Protein AF-0000000070483282 (afdb_homodimer)

Organism: Prunus dulcis (NCBI:txid3755)

Secondary structure (DSSP, 8-state):
--HHHHHHHHHHHHHHHHHTS-TTT-TTHHHH-HHHHHHHHHHHHH--BTTBPPHHHHHTT-----HHHHHTT--SSHHHHHHHHHHHHHTTSS--HHHHHHHHHHHHHHHHHT----S----TTPPPTTGGGGG------/--HHHHHHHHHHHHHHHHHTS-TTT-TTHHHH-HHHHHHHHHHHHH--BTTBPPHHHHHTT-----HHHHHTT--SSHHHHHHHHHHHHHTTSS--HHHHHHHHHHHHHHHHHT----S----TTPPPTTGGGS-------

Nearest PDB structures (foldseek):
  8hnf-assembly1_A  TM=9.501E-01  e=1.617E-17  synthetic construct
  7v92-assembly2_C  TM=9.510E-01  e=2.811E-17  Ficus microcarpa
  7v91-assembly1_C  TM=9.505E-01  e=5.527E-17  Ficus microcarpa
  3w3e-assembly2_B  TM=9.386E-01  e=3.003E-15  Vigna unguiculata
  1dxj-assembly1_A  TM=9.366E-01  e=2.824E-15  Canavalia ensiformis

Radius of gyration: 20.61 Å; Cα contacts (8 Å, |Δi|>4): 371; chains: 2; bounding box: 41×58×60 Å

Structure (mmCIF, N/CA/C/O backbone):
data_AF-0000000070483282-model_v1
#
loop_
_entity.id
_entity.type
_entity.pdbx_description
1 polymer 'PREDICTED: endochitinase'
#
loop_
_atom_site.group_PDB
_atom_site.id
_atom_site.type_symbol
_atom_site.label_atom_id
_atom_site.label_alt_id
_atom_site.label_comp_id
_atom_site.label_asym_id
_atom_site.label_entity_id
_atom_site.label_seq_id
_atom_site.pdbx_PDB_ins_code
_atom_site.Cartn_x
_atom_site.Cartn_y
_atom_site.Cartn_z
_atom_site.occupancy
_atom_site.B_iso_or_equiv
_atom_site.auth_seq_id
_atom_site.auth_comp_id
_atom_site.auth_asym_id
_atom_site.auth_atom_id
_atom_site.pdbx_PDB_model_num
ATOM 1 N N . MET A 1 1 ? 19.172 -9.836 -18.328 1 35.72 1 MET A N 1
ATOM 2 C CA . MET A 1 1 ? 18.484 -9.07 -17.297 1 35.72 1 MET A CA 1
ATOM 3 C C . MET A 1 1 ? 17.406 -9.906 -16.625 1 35.72 1 MET A C 1
ATOM 5 O O . MET A 1 1 ? 16.672 -10.633 -17.281 1 35.72 1 MET A O 1
ATOM 9 N N . CYS A 1 2 ? 17.594 -10.266 -15.406 1 40.09 2 CYS A N 1
ATOM 10 C CA . CYS A 1 2 ? 16.734 -11.234 -14.711 1 40.09 2 CYS A CA 1
ATOM 11 C C . CYS A 1 2 ? 15.266 -10.852 -14.836 1 40.09 2 CYS A C 1
ATOM 13 O O . CYS A 1 2 ? 14.93 -9.672 -14.867 1 40.09 2 CYS A O 1
ATOM 15 N N . PRO A 1 3 ? 14.617 -11.797 -15.422 1 45.16 3 PRO A N 1
ATOM 16 C CA . PRO A 1 3 ? 13.172 -11.609 -15.625 1 45.16 3 PRO A CA 1
ATOM 17 C C . PRO A 1 3 ? 12.531 -10.75 -14.531 1 45.16 3 PRO A C 1
ATOM 19 O O . PRO A 1 3 ? 11.633 -9.953 -14.82 1 45.16 3 PRO A O 1
ATOM 22 N N . SER A 1 4 ? 13.055 -10.883 -13.297 1 53.72 4 SER A N 1
ATOM 23 C CA . SER A 1 4 ? 12.445 -10.094 -12.227 1 53.72 4 SER A CA 1
ATOM 24 C C . SER A 1 4 ? 12.648 -8.602 -12.461 1 53.72 4 SER A C 1
ATOM 26 O O . SER A 1 4 ? 11.734 -7.805 -12.25 1 53.72 4 SER A O 1
ATOM 28 N N . ILE A 1 5 ? 13.852 -8.391 -13.023 1 49.5 5 ILE A N 1
ATOM 29 C CA . ILE A 1 5 ? 14.172 -6.988 -13.258 1 49.5 5 ILE A CA 1
ATOM 30 C C . ILE A 1 5 ? 13.289 -6.438 -14.375 1 49.5 5 ILE A C 1
ATOM 32 O O . ILE A 1 5 ? 12.789 -5.316 -14.289 1 49.5 5 ILE A O 1
ATOM 36 N N . GLN A 1 6 ? 13.039 -7.32 -15.305 1 52.22 6 GLN A N 1
ATOM 37 C CA . GLN A 1 6 ? 12.242 -6.867 -16.438 1 52.22 6 GLN A CA 1
ATOM 38 C C . GLN A 1 6 ? 10.797 -6.629 -16.031 1 52.22 6 GLN A C 1
ATOM 40 O O . GLN A 1 6 ? 10.188 -5.637 -16.438 1 52.22 6 GLN A O 1
ATOM 45 N N . ASN A 1 7 ? 10.352 -7.496 -15.312 1 63.38 7 ASN A N 1
ATOM 46 C CA . ASN A 1 7 ? 8.969 -7.336 -14.875 1 63.38 7 ASN A CA 1
ATOM 47 C C . ASN A 1 7 ? 8.789 -6.086 -14.023 1 63.38 7 ASN A C 1
ATOM 49 O O . ASN A 1 7 ? 7.816 -5.352 -14.188 1 63.38 7 ASN A O 1
ATOM 53 N N . ARG A 1 8 ? 9.93 -5.844 -13.461 1 67.81 8 ARG A N 1
ATOM 54 C CA . ARG A 1 8 ? 9.859 -4.656 -12.617 1 67.81 8 ARG A CA 1
ATOM 55 C C . ARG A 1 8 ? 9.906 -3.385 -13.461 1 67.81 8 ARG A C 1
ATOM 57 O O . ARG A 1 8 ? 9.148 -2.443 -13.211 1 67.81 8 ARG A O 1
ATOM 64 N N . ASN A 1 9 ? 10.688 -3.461 -14.367 1 70.06 9 ASN A N 1
ATOM 65 C CA . ASN A 1 9 ? 10.797 -2.279 -15.211 1 70.06 9 ASN A CA 1
ATOM 66 C C . ASN A 1 9 ? 9.508 -2.025 -15.992 1 70.06 9 ASN A C 1
ATOM 68 O O . ASN A 1 9 ? 9.062 -0.884 -16.094 1 70.06 9 ASN A O 1
ATOM 72 N N . TYR A 1 10 ? 9.047 -3.123 -16.5 1 70.44 10 TYR A N 1
ATOM 73 C CA . TYR A 1 10 ? 7.801 -2.969 -17.25 1 70.44 10 TYR A CA 1
ATOM 74 C C . TYR A 1 10 ? 6.688 -2.451 -16.344 1 70.44 10 TYR A C 1
ATOM 76 O O . TYR A 1 10 ? 5.973 -1.512 -16.703 1 70.44 10 TYR A O 1
ATOM 84 N N . ASN A 1 11 ? 6.707 -2.824 -15.258 1 84.38 11 ASN A N 1
ATOM 85 C CA . ASN A 1 11 ? 5.652 -2.424 -14.328 1 84.38 11 ASN A CA 1
ATOM 86 C C . ASN A 1 11 ? 5.848 -0.991 -13.844 1 84.38 11 ASN A C 1
ATOM 88 O O . ASN A 1 11 ? 4.883 -0.233 -13.734 1 84.38 11 ASN A O 1
ATOM 92 N N . TYR A 1 12 ? 7.129 -0.615 -13.844 1 91.62 12 TYR A N 1
ATOM 93 C CA . TYR A 1 12 ? 7.359 0.745 -13.375 1 91.62 12 TYR A CA 1
ATOM 94 C C . TYR A 1 12 ? 7.062 1.763 -14.469 1 91.62 12 TYR A C 1
ATOM 96 O O . TYR A 1 12 ? 6.762 2.924 -14.18 1 91.62 12 TYR A O 1
ATOM 104 N N . GLY A 1 13 ? 7.148 1.327 -15.711 1 93.88 13 GLY A N 1
ATOM 105 C CA . GLY A 1 13 ? 6.723 2.199 -16.797 1 93.88 13 GLY A CA 1
ATOM 106 C C . GLY A 1 13 ? 5.23 2.479 -16.781 1 93.88 13 GLY A C 1
ATOM 107 O O . GLY A 1 13 ? 4.812 3.639 -16.75 1 93.88 13 GLY A O 1
ATOM 108 N N . GLN A 1 14 ? 4.434 1.438 -16.766 1 95.19 14 GLN A N 1
ATOM 109 C CA . GLN A 1 14 ? 2.98 1.562 -16.75 1 95.19 14 GLN A CA 1
ATOM 110 C C . GLN A 1 14 ? 2.502 2.252 -15.477 1 95.19 14 GLN A C 1
ATOM 112 O O . GLN A 1 14 ? 1.665 3.156 -15.531 1 95.19 14 GLN A O 1
ATOM 117 N N . CYS A 1 15 ? 3.07 1.864 -14.383 1 96.75 15 CYS A N 1
ATOM 118 C CA . CYS A 1 15 ? 2.686 2.457 -13.109 1 96.75 15 CYS A CA 1
ATOM 119 C C . CYS A 1 15 ? 3.039 3.939 -13.062 1 96.75 15 CYS A C 1
ATOM 121 O O . CYS A 1 15 ? 2.217 4.766 -12.664 1 96.75 15 CYS A O 1
ATOM 123 N N . GLY A 1 16 ? 4.293 4.234 -13.469 1 97.19 16 GLY A N 1
ATOM 124 C CA . GLY A 1 16 ? 4.719 5.625 -13.477 1 97.19 16 GLY A CA 1
ATOM 125 C C . GLY A 1 16 ? 3.801 6.527 -14.273 1 97.19 16 GLY A C 1
ATOM 126 O O . GLY A 1 16 ? 3.447 7.621 -13.828 1 97.19 16 GLY A O 1
ATOM 127 N N . LYS A 1 17 ? 3.344 6.055 -15.453 1 96.56 17 LYS A N 1
ATOM 128 C CA . LYS A 1 17 ? 2.406 6.805 -16.281 1 96.56 17 LYS A CA 1
ATOM 129 C C . LYS A 1 17 ? 1.07 6.992 -15.578 1 96.56 17 LYS A C 1
ATOM 131 O O . LYS A 1 17 ? 0.497 8.086 -15.602 1 96.56 17 LYS A O 1
ATOM 136 N N . ALA A 1 18 ? 0.647 6.062 -14.906 1 96.38 18 ALA A N 1
ATOM 137 C CA . ALA A 1 18 ? -0.66 6.086 -14.25 1 96.38 18 ALA A CA 1
ATOM 138 C C . ALA A 1 18 ? -0.661 7.039 -13.062 1 96.38 18 ALA A C 1
ATOM 140 O O . ALA A 1 18 ? -1.672 7.684 -12.773 1 96.38 18 ALA A O 1
ATOM 141 N N . ILE A 1 19 ? 0.522 7.172 -12.438 1 97.12 19 ILE A N 1
ATOM 142 C CA . ILE A 1 19 ? 0.49 7.926 -11.188 1 97.12 19 ILE A CA 1
ATOM 143 C C . ILE A 1 19 ? 1.18 9.273 -11.383 1 97.12 19 ILE A C 1
ATOM 145 O O . ILE A 1 19 ? 1.277 10.07 -10.445 1 97.12 19 ILE A O 1
ATOM 149 N N . GLY A 1 20 ? 1.7 9.516 -12.602 1 96.12 20 GLY A N 1
ATOM 150 C CA . GLY A 1 20 ? 2.326 10.789 -12.922 1 96.12 20 GLY A CA 1
ATOM 151 C C . GLY A 1 20 ? 3.709 10.945 -12.312 1 96.12 20 GLY A C 1
ATOM 152 O O . GLY A 1 20 ? 4.062 12.023 -11.828 1 96.12 20 GLY A O 1
ATOM 153 N N . ALA A 1 21 ? 4.438 9.938 -12.242 1 96.94 21 ALA A N 1
ATOM 154 C CA . ALA A 1 21 ? 5.805 9.945 -11.727 1 96.94 21 ALA A CA 1
ATOM 155 C C . ALA A 1 21 ? 6.738 9.148 -12.633 1 96.94 21 ALA A C 1
ATOM 157 O O . ALA A 1 21 ? 6.371 8.086 -13.141 1 96.94 21 ALA A O 1
ATOM 158 N N . ASP A 1 22 ? 7.906 9.625 -12.867 1 97.19 22 ASP A N 1
ATOM 159 C CA . ASP A 1 22 ? 8.867 8.938 -13.727 1 97.19 22 ASP A CA 1
ATOM 160 C C . ASP A 1 22 ? 9.57 7.816 -12.969 1 97.19 22 ASP A C 1
ATOM 162 O O . ASP A 1 22 ? 10.789 7.871 -12.758 1 97.19 22 ASP A O 1
ATOM 166 N N . LEU A 1 23 ? 8.891 6.742 -12.758 1 96.44 23 LEU A N 1
ATOM 167 C CA . LEU A 1 23 ? 9.414 5.656 -11.938 1 96.44 23 LEU A CA 1
ATOM 168 C C . LEU A 1 23 ? 10.453 4.844 -12.703 1 96.44 23 LEU A C 1
ATOM 170 O O . LEU A 1 23 ? 11.336 4.238 -12.102 1 96.44 23 LEU A O 1
ATOM 174 N N . LEU A 1 24 ? 10.273 4.766 -14.039 1 94.56 24 LEU A N 1
ATOM 175 C CA . LEU A 1 24 ? 11.219 3.986 -14.836 1 94.56 24 LEU A CA 1
ATOM 176 C C . LEU A 1 24 ? 12.641 4.496 -14.641 1 94.56 24 LEU A C 1
ATOM 178 O O . LEU A 1 24 ? 13.562 3.709 -14.422 1 94.56 24 LEU A O 1
ATOM 182 N N . ASN A 1 25 ? 12.773 5.809 -14.586 1 95.81 25 ASN A N 1
ATOM 183 C CA . ASN A 1 25 ? 14.109 6.395 -14.477 1 95.81 25 ASN A CA 1
ATOM 184 C C . ASN A 1 25 ? 14.438 6.785 -13.039 1 95.81 25 ASN A C 1
ATOM 186 O O . ASN A 1 25 ? 15.594 7.062 -12.719 1 95.81 25 ASN A O 1
ATOM 190 N N . ASN A 1 26 ? 13.477 6.785 -12.172 1 96.81 26 ASN A N 1
ATOM 191 C CA . ASN A 1 26 ? 13.656 7.16 -10.773 1 96.81 26 ASN A CA 1
ATOM 192 C C . ASN A 1 26 ? 12.93 6.195 -9.836 1 96.81 26 ASN A C 1
ATOM 194 O O . ASN A 1 26 ? 12.062 6.609 -9.062 1 96.81 26 ASN A O 1
ATO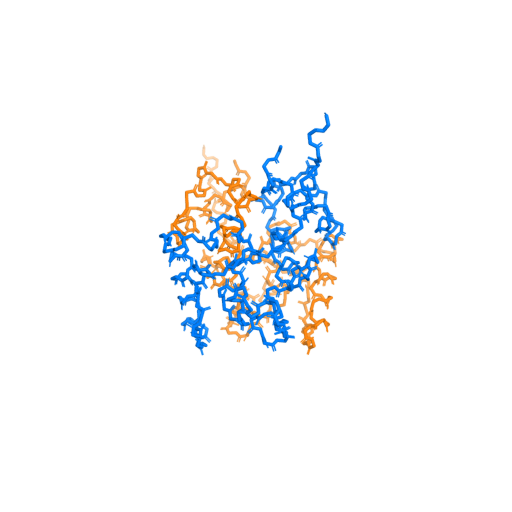M 198 N N . PRO A 1 27 ? 13.312 4.922 -9.875 1 94.69 27 PRO A N 1
ATOM 199 C CA . PRO A 1 27 ? 12.562 3.939 -9.086 1 94.69 27 PRO A CA 1
ATOM 200 C C . PRO A 1 27 ? 12.68 4.18 -7.586 1 94.69 27 PRO A C 1
ATOM 202 O O . PRO A 1 27 ? 11.797 3.779 -6.824 1 94.69 27 PRO A O 1
ATOM 205 N N . ASP A 1 28 ? 13.719 4.973 -7.105 1 94.38 28 ASP A N 1
ATOM 206 C CA . ASP A 1 28 ? 13.938 5.203 -5.68 1 94.38 28 ASP A CA 1
ATOM 207 C C . ASP A 1 28 ? 12.836 6.09 -5.098 1 94.38 28 ASP A C 1
ATOM 209 O O . ASP A 1 28 ? 12.688 6.18 -3.875 1 94.38 28 ASP A O 1
ATOM 213 N N . LEU A 1 29 ? 12.078 6.734 -5.949 1 95.31 29 LEU A N 1
ATOM 214 C CA . LEU A 1 29 ? 10.969 7.559 -5.48 1 95.31 29 LEU A CA 1
ATOM 215 C C . LEU A 1 29 ? 9.992 6.734 -4.656 1 95.31 29 LEU A C 1
ATOM 217 O O . LEU A 1 29 ? 9.375 7.246 -3.719 1 95.31 29 LEU A O 1
ATOM 221 N N . VAL A 1 30 ? 9.93 5.453 -4.953 1 95.31 30 VAL A N 1
ATOM 222 C CA . VAL A 1 30 ? 9.016 4.574 -4.23 1 95.31 30 VAL A CA 1
ATOM 223 C C . VAL A 1 30 ? 9.445 4.465 -2.771 1 95.31 30 VAL A C 1
ATOM 225 O O . VAL A 1 30 ? 8.609 4.395 -1.871 1 95.31 30 VAL A O 1
ATOM 228 N N . ALA A 1 31 ? 10.75 4.539 -2.568 1 94.06 31 ALA A N 1
ATOM 229 C CA . ALA A 1 31 ? 11.273 4.418 -1.209 1 94.06 31 ALA A CA 1
ATOM 230 C C . ALA A 1 31 ? 11.352 5.781 -0.528 1 94.06 31 ALA A C 1
ATOM 232 O O . ALA A 1 31 ? 11.297 5.871 0.701 1 94.06 31 ALA A O 1
ATOM 233 N N . THR A 1 32 ? 11.422 6.891 -1.323 1 93.56 32 THR A N 1
ATOM 234 C CA . THR A 1 32 ? 11.805 8.156 -0.706 1 93.56 32 THR A CA 1
ATOM 235 C C . THR A 1 32 ? 10.625 9.117 -0.665 1 93.56 32 THR A C 1
ATOM 237 O O . THR A 1 32 ? 10.648 10.109 0.069 1 93.56 32 THR A O 1
ATOM 240 N N . GLU A 1 33 ? 9.594 8.867 -1.448 1 94.44 33 GLU A N 1
ATOM 241 C CA . GLU A 1 33 ? 8.398 9.711 -1.474 1 94.44 33 GLU A CA 1
ATOM 242 C C . GLU A 1 33 ? 7.164 8.93 -1.03 1 94.44 33 GLU A C 1
ATOM 244 O O . GLU A 1 33 ? 6.621 8.133 -1.794 1 94.44 33 GLU A O 1
ATOM 249 N N . PRO A 1 34 ? 6.652 9.273 0.146 1 93.75 34 PRO A N 1
ATOM 250 C CA . PRO A 1 34 ? 5.602 8.438 0.726 1 93.75 34 PRO A CA 1
ATOM 251 C C . PRO A 1 34 ? 4.312 8.453 -0.093 1 93.75 34 PRO A C 1
ATOM 253 O O . PRO A 1 34 ? 3.639 7.43 -0.216 1 93.75 34 PRO A O 1
ATOM 256 N N . VAL A 1 35 ? 3.98 9.586 -0.627 1 95.69 35 VAL A N 1
ATOM 257 C CA . VAL A 1 35 ? 2.768 9.648 -1.437 1 95.69 35 VAL A CA 1
ATOM 258 C C . VAL A 1 35 ? 2.926 8.773 -2.68 1 95.69 35 VAL A C 1
ATOM 260 O O . VAL A 1 35 ? 2.008 8.039 -3.051 1 95.69 35 VAL A O 1
ATOM 263 N N . ILE A 1 36 ? 4.09 8.836 -3.311 1 96.06 36 ILE A N 1
ATOM 264 C CA . ILE A 1 36 ? 4.367 8.008 -4.48 1 96.06 36 ILE A CA 1
ATOM 265 C C . ILE A 1 36 ? 4.363 6.531 -4.082 1 96.06 36 ILE A C 1
ATOM 267 O O . ILE A 1 36 ? 3.85 5.688 -4.82 1 96.06 36 ILE A O 1
ATOM 271 N N . SER A 1 37 ? 4.887 6.211 -2.912 1 95.62 37 SER A N 1
ATOM 272 C CA . SER A 1 37 ? 4.883 4.84 -2.41 1 95.62 37 SER A CA 1
ATOM 273 C C . SER A 1 37 ? 3.465 4.285 -2.324 1 95.62 37 SER A C 1
ATOM 275 O O . SER A 1 37 ? 3.184 3.203 -2.842 1 95.62 37 SER A O 1
ATOM 277 N N . PHE A 1 38 ? 2.533 5.035 -1.765 1 96.75 38 PHE A N 1
ATOM 278 C CA . PHE A 1 38 ? 1.157 4.582 -1.592 1 96.75 38 PHE A CA 1
ATOM 279 C C . PHE A 1 38 ? 0.446 4.488 -2.936 1 96.75 38 PHE A C 1
ATOM 281 O O . PHE A 1 38 ? -0.274 3.521 -3.195 1 96.75 38 PHE A O 1
ATOM 288 N N . LYS A 1 39 ? 0.685 5.469 -3.803 1 97.62 39 LYS A N 1
ATOM 289 C CA . LYS A 1 39 ? 0.076 5.406 -5.129 1 97.62 39 LYS A CA 1
ATOM 290 C C . LYS A 1 39 ? 0.532 4.16 -5.883 1 97.62 39 LYS A C 1
ATOM 292 O O . LYS A 1 39 ? -0.27 3.504 -6.551 1 97.62 39 LYS A O 1
ATOM 297 N N . THR A 1 40 ? 1.781 3.877 -5.734 1 97.19 40 THR A N 1
ATOM 298 C CA . THR A 1 40 ? 2.352 2.719 -6.414 1 97.19 40 THR A CA 1
ATOM 299 C C . THR A 1 40 ? 1.735 1.426 -5.887 1 97.19 40 THR A C 1
ATOM 301 O O . THR A 1 40 ? 1.283 0.586 -6.668 1 97.19 40 THR A O 1
ATOM 304 N N . ALA A 1 41 ? 1.678 1.291 -4.598 1 97.06 41 ALA A N 1
ATOM 305 C CA . ALA A 1 41 ? 1.108 0.091 -3.988 1 97.06 41 ALA A CA 1
ATOM 306 C C . ALA A 1 41 ? -0.346 -0.099 -4.41 1 97.06 41 ALA A C 1
ATOM 308 O O . ALA A 1 41 ? -0.756 -1.207 -4.762 1 97.06 41 ALA A O 1
ATOM 309 N N . LEU A 1 42 ? -1.086 0.98 -4.422 1 97.25 42 LEU A N 1
ATOM 310 C CA . LEU A 1 42 ? -2.498 0.902 -4.773 1 97.25 42 LEU A CA 1
ATOM 311 C C . LEU A 1 42 ? -2.672 0.546 -6.246 1 97.25 42 LEU A C 1
ATOM 313 O O . LEU A 1 42 ? -3.531 -0.264 -6.598 1 97.25 42 LEU A O 1
ATOM 317 N N . TRP A 1 43 ? -1.885 1.167 -7.07 1 97.56 43 TRP A N 1
ATOM 318 C CA . TRP A 1 43 ? -1.98 0.855 -8.492 1 97.56 43 TRP A CA 1
ATOM 319 C C . TRP A 1 43 ? -1.707 -0.624 -8.75 1 97.56 43 TRP A C 1
ATOM 321 O O . TRP A 1 43 ? -2.461 -1.287 -9.461 1 97.56 43 TRP A O 1
ATOM 331 N N . PHE A 1 44 ? -0.666 -1.199 -8.133 1 96.5 44 PHE A N 1
ATOM 332 C CA . PHE A 1 44 ? -0.323 -2.6 -8.344 1 96.5 44 PHE A CA 1
ATOM 333 C C . PHE A 1 44 ? -1.403 -3.514 -7.781 1 96.5 44 PHE A C 1
ATOM 335 O O . PHE A 1 44 ? -1.714 -4.555 -8.367 1 96.5 44 PHE A O 1
ATOM 342 N N . TRP A 1 45 ? -1.993 -3.148 -6.73 1 97.12 45 TRP A N 1
ATOM 343 C CA . TRP A 1 45 ? -3.033 -3.959 -6.109 1 97.12 45 TRP A CA 1
ATOM 344 C C . TRP A 1 45 ? -4.281 -4.008 -6.98 1 97.12 45 TRP A C 1
ATOM 346 O O . TRP A 1 45 ? -4.906 -5.062 -7.121 1 97.12 45 TRP A O 1
ATOM 356 N N . MET A 1 46 ? -4.555 -2.914 -7.652 1 97.88 46 MET A N 1
ATOM 357 C CA . MET A 1 46 ? -5.855 -2.744 -8.289 1 97.88 46 MET A CA 1
ATOM 358 C C . MET A 1 46 ? -5.785 -3.107 -9.773 1 97.88 46 MET A C 1
ATOM 360 O O . MET A 1 46 ? -6.816 -3.344 -10.406 1 97.88 46 MET A O 1
ATOM 364 N N . THR A 1 47 ? -4.645 -3.15 -10.352 1 97.19 47 THR A N 1
ATOM 365 C CA . THR A 1 47 ? -4.559 -3.16 -11.805 1 97.19 47 THR A CA 1
ATOM 366 C C . THR A 1 47 ? -4.137 -4.535 -12.312 1 97.19 47 THR A C 1
ATOM 368 O O . THR A 1 47 ? -3.064 -5.031 -11.961 1 97.19 47 THR A O 1
ATOM 371 N N . PRO A 1 48 ? -4.91 -5.152 -13.18 1 96.56 48 PRO A N 1
ATOM 372 C CA . PRO A 1 48 ? -4.406 -6.336 -13.883 1 96.56 48 PRO A CA 1
ATOM 373 C C . PRO A 1 48 ? -3.24 -6.02 -14.812 1 96.56 48 PRO A C 1
ATOM 375 O O . PRO A 1 48 ? -3.219 -4.961 -15.445 1 96.56 48 PRO A O 1
ATOM 378 N N . GLN A 1 49 ? -2.303 -6.883 -14.789 1 92.25 49 GLN A N 1
ATOM 379 C CA . GLN A 1 49 ? -1.205 -6.824 -15.75 1 92.25 49 GLN A CA 1
ATOM 380 C C . GLN A 1 49 ? -1.159 -8.086 -16.609 1 92.25 49 GLN A C 1
ATOM 382 O O . GLN A 1 49 ? -0.447 -9.039 -16.281 1 92.25 49 GLN A O 1
ATOM 387 N N . SER A 1 50 ? -1.854 -8.078 -17.75 1 90.25 50 SER A N 1
ATOM 388 C CA . SER A 1 50 ? -2.035 -9.273 -18.562 1 90.25 50 SER A CA 1
ATOM 389 C C . SER A 1 50 ? -0.709 -10 -18.781 1 90.25 50 SER A C 1
ATOM 391 O O . SER A 1 50 ? 0.3 -9.367 -19.109 1 90.25 50 SER A O 1
ATOM 393 N N . PRO A 1 51 ? -0.801 -11.336 -18.469 1 91.19 51 PRO A N 1
ATOM 394 C CA . PRO A 1 51 ? -1.965 -12.195 -18.266 1 91.19 51 PRO A CA 1
ATOM 395 C C . PRO A 1 51 ? -2.352 -12.312 -16.797 1 91.19 51 PRO A C 1
ATOM 397 O O . PRO A 1 51 ? -3.23 -13.109 -16.438 1 91.19 51 PRO A O 1
ATOM 400 N N . LYS A 1 52 ? -1.839 -11.531 -15.945 1 94.25 52 LYS A N 1
ATOM 401 C CA . LYS A 1 52 ? -2.123 -11.617 -14.516 1 94.25 52 LYS A CA 1
ATOM 402 C C . LYS A 1 52 ? -3.375 -10.82 -14.156 1 94.25 52 LYS A C 1
ATOM 404 O O . LYS A 1 52 ? -3.525 -9.672 -14.57 1 94.25 52 LYS A O 1
ATOM 409 N N . PRO A 1 53 ? -4.355 -11.531 -13.391 1 97.25 53 PRO A N 1
ATOM 410 C CA . PRO A 1 53 ? -5.414 -10.719 -12.781 1 97.25 53 PRO A CA 1
ATOM 411 C C . PRO A 1 53 ? -4.883 -9.758 -11.727 1 97.25 53 PRO A C 1
ATOM 413 O O . PRO A 1 53 ? -3.701 -9.812 -11.375 1 97.25 53 PRO A O 1
ATOM 416 N N . SER A 1 54 ? -5.699 -8.812 -11.281 1 97.62 54 SER A N 1
ATOM 417 C CA . SER A 1 54 ? -5.301 -7.973 -10.156 1 97.62 54 SER A CA 1
ATOM 418 C C . SER A 1 54 ? -5.414 -8.727 -8.836 1 97.62 54 SER A C 1
ATOM 420 O O . SER A 1 54 ? -6.258 -9.609 -8.695 1 97.62 54 SER A O 1
ATOM 422 N N . CYS A 1 55 ? -4.562 -8.32 -7.938 1 97.94 55 CYS A N 1
ATOM 423 C CA . CYS A 1 55 ? -4.691 -8.852 -6.586 1 97.94 55 CYS A CA 1
ATOM 424 C C . CYS A 1 55 ? -6.082 -8.578 -6.023 1 97.94 55 CYS A C 1
ATOM 426 O O . CYS A 1 55 ? -6.684 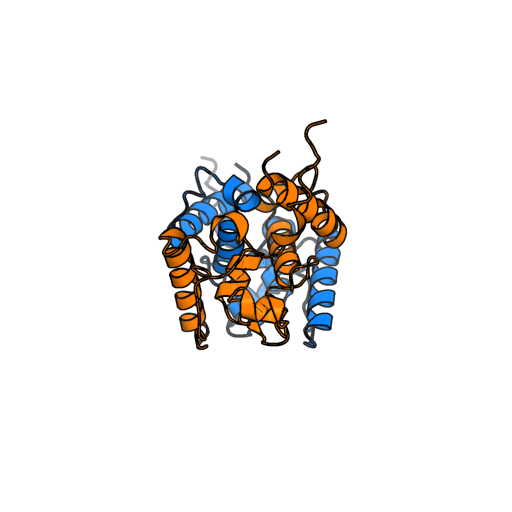-9.445 -5.391 1 97.94 55 CYS A O 1
ATOM 428 N N . HIS A 1 56 ? -6.594 -7.422 -6.266 1 98 56 HIS A N 1
ATOM 429 C CA . HIS A 1 56 ? -7.906 -7.023 -5.77 1 98 56 HIS A CA 1
ATOM 430 C C . HIS A 1 56 ? -8.992 -7.977 -6.266 1 98 56 HIS A C 1
ATOM 432 O O . HIS A 1 56 ? -9.812 -8.445 -5.477 1 98 56 HIS A O 1
ATOM 438 N N . ASP A 1 57 ? -8.945 -8.289 -7.551 1 98.06 57 ASP A N 1
ATOM 439 C CA . ASP A 1 57 ? -9.977 -9.156 -8.117 1 98.06 57 ASP A CA 1
ATOM 440 C C . ASP A 1 57 ? -9.875 -10.57 -7.551 1 98.06 57 ASP A C 1
ATOM 442 O O . ASP A 1 57 ? -10.891 -11.234 -7.328 1 98.06 57 ASP A O 1
ATOM 446 N N . VAL A 1 58 ? -8.695 -10.969 -7.324 1 97.94 58 VAL A N 1
ATOM 447 C CA . VAL A 1 58 ? -8.492 -12.305 -6.77 1 97.94 58 VAL A CA 1
ATOM 448 C C . VAL A 1 58 ? -9.055 -12.367 -5.352 1 97.94 58 VAL A C 1
ATOM 450 O O . VAL A 1 58 ? -9.867 -13.242 -5.039 1 97.94 58 VAL A O 1
ATOM 453 N N . ILE A 1 59 ? -8.727 -11.414 -4.523 1 96.5 59 ILE A N 1
ATOM 454 C CA . ILE A 1 59 ? -9.039 -11.461 -3.098 1 96.5 59 ILE A CA 1
ATOM 455 C C . ILE A 1 59 ? -10.531 -11.219 -2.887 1 96.5 59 ILE A C 1
ATOM 457 O O . ILE A 1 59 ? -11.125 -11.766 -1.958 1 96.5 59 ILE A O 1
ATOM 461 N N . THR A 1 60 ? -11.133 -10.508 -3.785 1 95.5 60 THR A N 1
ATOM 462 C CA . THR A 1 60 ? -12.555 -10.211 -3.646 1 95.5 60 THR A CA 1
ATOM 463 C C . THR A 1 60 ? -13.398 -11.211 -4.434 1 95.5 60 THR A C 1
ATOM 465 O O . THR A 1 60 ? -14.609 -11.023 -4.59 1 95.5 60 THR A O 1
ATOM 468 N N . ARG A 1 61 ? -12.773 -12.242 -4.984 1 95.38 61 ARG A N 1
ATOM 469 C CA . ARG A 1 61 ? -13.422 -13.352 -5.68 1 95.38 61 ARG A CA 1
ATOM 470 C C . ARG A 1 61 ? -14.094 -12.875 -6.961 1 95.38 61 ARG A C 1
ATOM 472 O O . ARG A 1 61 ? -15.117 -13.422 -7.371 1 95.38 61 ARG A O 1
ATOM 479 N N . ARG A 1 62 ? -13.586 -11.898 -7.496 1 97.06 62 ARG A N 1
ATOM 480 C CA . ARG A 1 62 ? -14.094 -11.398 -8.773 1 97.06 62 ARG A CA 1
ATOM 481 C C . ARG A 1 62 ? -13.32 -11.992 -9.945 1 97.06 62 ARG A C 1
ATOM 483 O O . ARG A 1 62 ? -13.719 -11.836 -11.102 1 97.06 62 ARG A O 1
ATOM 490 N N . TRP A 1 63 ? -12.188 -12.578 -9.695 1 97.88 63 TRP A N 1
ATOM 491 C CA . TRP A 1 63 ? -11.438 -13.312 -10.703 1 97.88 63 TRP A CA 1
ATOM 492 C C . TRP A 1 63 ? -11.906 -14.758 -10.789 1 97.88 63 TRP A C 1
ATOM 494 O O . TRP A 1 63 ? -11.961 -15.461 -9.773 1 97.88 63 TRP A O 1
ATOM 504 N N . ASN A 1 64 ? -12.219 -15.227 -11.992 1 97.44 64 ASN A N 1
ATOM 505 C CA . ASN A 1 64 ? -12.602 -16.609 -12.266 1 97.44 64 ASN A CA 1
ATOM 506 C C . ASN A 1 64 ? -11.484 -17.375 -12.961 1 97.44 64 ASN A C 1
ATOM 508 O O . ASN A 1 64 ? -11.188 -17.125 -14.133 1 97.44 64 ASN A O 1
ATOM 512 N N . PRO A 1 65 ? -10.891 -18.328 -12.234 1 96.69 65 PRO A N 1
ATOM 513 C CA . PRO A 1 65 ? -9.812 -19.094 -12.867 1 96.69 65 PRO A CA 1
ATOM 514 C C . PRO A 1 65 ? -10.281 -19.891 -14.078 1 96.69 65 PRO A C 1
ATOM 516 O O . PRO A 1 65 ? -11.367 -20.484 -14.047 1 96.69 65 PRO A O 1
ATOM 519 N N . SER A 1 66 ? -9.508 -19.875 -15.07 1 96.06 66 SER A N 1
ATOM 520 C CA . SER A 1 66 ? -9.773 -20.703 -16.25 1 96.06 66 SER A CA 1
ATOM 521 C C . SER A 1 66 ? -9.453 -22.156 -15.969 1 96.06 66 SER A C 1
ATOM 523 O O . SER A 1 66 ? -8.922 -22.5 -14.914 1 96.06 66 SER A O 1
ATOM 525 N N . GLY A 1 67 ? -9.812 -23.047 -16.969 1 95.62 67 GLY A N 1
ATOM 526 C CA . GLY A 1 67 ? -9.383 -24.438 -16.844 1 95.62 67 GLY A CA 1
ATOM 527 C C . GLY A 1 67 ? -7.883 -24.594 -16.719 1 95.62 67 GLY A C 1
ATOM 528 O O . GLY A 1 67 ? -7.406 -25.391 -15.906 1 95.62 67 GLY A O 1
ATOM 529 N N . ALA A 1 68 ? -7.141 -23.828 -17.469 1 94.88 68 ALA A N 1
ATOM 530 C CA . ALA A 1 68 ? -5.684 -23.844 -17.391 1 94.88 68 ALA A CA 1
ATOM 531 C C . ALA A 1 68 ? -5.191 -23.391 -16.016 1 94.88 68 ALA A C 1
ATOM 533 O O . ALA A 1 68 ? -4.211 -23.922 -15.5 1 94.88 68 ALA A O 1
ATOM 534 N N . ASP A 1 69 ? -5.891 -22.422 -15.438 1 96.56 69 ASP A N 1
ATOM 535 C CA . ASP A 1 69 ? -5.539 -21.953 -14.102 1 96.56 69 ASP A CA 1
ATOM 536 C C . ASP A 1 69 ? -5.727 -23.062 -13.07 1 96.56 69 ASP A C 1
ATOM 538 O O . ASP A 1 69 ? -4.836 -23.328 -12.258 1 96.56 69 ASP A O 1
ATOM 542 N N . LYS A 1 70 ? -6.852 -23.672 -13.172 1 96.31 70 LYS A N 1
ATOM 543 C CA . LYS A 1 70 ? -7.152 -24.75 -12.227 1 96.31 70 LYS A CA 1
ATOM 544 C C . LYS A 1 70 ? -6.148 -25.891 -12.359 1 96.31 70 LYS A C 1
ATOM 546 O O . LYS A 1 70 ? -5.684 -26.438 -11.359 1 96.31 70 LYS A O 1
ATOM 551 N N . SER A 1 71 ? -5.816 -26.188 -13.586 1 96.25 71 SER A N 1
ATOM 552 C CA . SER A 1 71 ? -4.836 -27.234 -13.828 1 96.25 71 SER A CA 1
ATOM 553 C C . SER A 1 71 ? -3.469 -26.844 -13.266 1 96.25 71 SER A C 1
ATOM 555 O O . SER A 1 71 ? -2.68 -27.719 -12.891 1 96.25 71 SER A O 1
ATOM 557 N N . ALA A 1 72 ? -3.234 -25.547 -13.133 1 97.19 72 ALA A N 1
ATOM 558 C CA . ALA A 1 72 ? -1.96 -25.031 -12.641 1 97.19 72 ALA A CA 1
ATOM 559 C C . ALA A 1 72 ? -2.002 -24.844 -11.125 1 97.19 72 ALA A C 1
ATOM 561 O O . ALA A 1 72 ? -1.055 -24.312 -10.539 1 97.19 72 ALA A O 1
ATOM 562 N N . GLY A 1 73 ? -3.148 -25.172 -10.477 1 96.75 73 GLY A N 1
ATOM 563 C CA . GLY A 1 73 ? -3.266 -25.078 -9.031 1 96.75 73 GLY A CA 1
ATOM 564 C C . GLY A 1 73 ? -3.648 -23.688 -8.547 1 96.75 73 GLY A C 1
ATOM 565 O O . GLY A 1 73 ? -3.537 -23.391 -7.355 1 96.75 73 GLY A O 1
ATOM 566 N N . ARG A 1 74 ? -4.082 -22.828 -9.43 1 97.44 74 ARG A N 1
ATOM 567 C CA . ARG A 1 74 ? -4.406 -21.453 -9.086 1 97.44 74 ARG A CA 1
ATOM 568 C C . ARG A 1 74 ? -5.887 -21.297 -8.766 1 97.44 74 ARG A C 1
ATOM 570 O O . ARG A 1 74 ? -6.73 -21.359 -9.664 1 97.44 74 ARG A O 1
ATOM 577 N N . VAL A 1 75 ? -6.184 -21.094 -7.508 1 94.88 75 VAL A N 1
ATOM 578 C CA . VAL A 1 75 ? -7.543 -20.859 -7.039 1 94.88 75 VAL A CA 1
ATOM 579 C C . VAL A 1 75 ? -7.664 -19.438 -6.496 1 94.88 75 VAL A C 1
ATOM 581 O O . VAL A 1 75 ? -6.672 -18.859 -6.062 1 94.88 75 VAL A O 1
ATOM 584 N N . PRO A 1 76 ? -8.805 -18.828 -6.547 1 95 76 PRO A N 1
ATOM 585 C CA . PRO A 1 76 ? -8.938 -17.391 -6.25 1 95 76 PRO A CA 1
ATOM 586 C C . PRO A 1 76 ? -8.844 -17.094 -4.758 1 95 76 PRO A C 1
ATOM 588 O O . PRO A 1 76 ? -9.82 -16.656 -4.148 1 95 76 PRO A O 1
ATOM 591 N N . HIS A 1 77 ? -7.762 -17.359 -4.125 1 96.19 77 HIS A N 1
ATOM 592 C CA . HIS A 1 77 ? -7.445 -17.062 -2.73 1 96.19 77 HIS A CA 1
ATOM 593 C C . HIS A 1 77 ? -6.074 -16.406 -2.609 1 96.19 77 HIS A C 1
ATOM 595 O O . HIS A 1 77 ? -5.449 -16.078 -3.617 1 96.19 77 HIS A O 1
ATOM 601 N N . TYR A 1 78 ? -5.586 -16.203 -1.437 1 98.06 78 TYR A N 1
ATOM 602 C CA . TYR A 1 78 ? -4.418 -15.391 -1.146 1 98.06 78 TYR A CA 1
ATOM 603 C C . TYR A 1 78 ? -3.184 -15.93 -1.862 1 98.06 78 TYR A C 1
ATOM 605 O O . TYR A 1 78 ? -2.32 -15.156 -2.291 1 98.06 78 TYR A O 1
ATOM 613 N N . GLY A 1 79 ? -3.033 -17.219 -2.021 1 98.12 79 GLY A N 1
ATOM 614 C CA . GLY A 1 79 ? -1.867 -17.781 -2.682 1 98.12 79 GLY A CA 1
ATOM 615 C C . GLY A 1 79 ? -1.631 -17.219 -4.066 1 98.12 79 GLY A C 1
ATOM 616 O O . GLY A 1 79 ? -0.484 -17.047 -4.484 1 98.12 79 GLY A O 1
ATOM 617 N N . VAL A 1 80 ? -2.688 -16.875 -4.781 1 98 80 VAL A N 1
ATOM 618 C CA . VAL A 1 80 ? -2.57 -16.328 -6.133 1 98 80 VAL A CA 1
ATOM 619 C C . VAL A 1 80 ? -2.061 -14.891 -6.066 1 98 80 VAL A C 1
ATOM 621 O O . VAL A 1 80 ? -1.376 -14.43 -6.98 1 98 80 VAL A O 1
ATOM 624 N N . THR A 1 81 ? -2.332 -14.141 -4.957 1 97.56 81 THR A N 1
ATOM 625 C CA . THR A 1 81 ? -1.756 -12.812 -4.82 1 97.56 81 THR A CA 1
ATOM 626 C C . THR A 1 81 ? -0.235 -12.883 -4.719 1 97.56 81 THR A C 1
ATOM 628 O O . THR A 1 81 ? 0.475 -12.07 -5.305 1 97.56 81 THR A O 1
ATOM 631 N N . THR A 1 82 ? 0.261 -13.914 -3.994 1 97 82 THR A N 1
ATOM 632 C CA . THR A 1 82 ? 1.7 -14.148 -3.973 1 97 82 THR A CA 1
ATOM 633 C C . THR A 1 82 ? 2.219 -14.453 -5.375 1 97 82 THR A C 1
ATOM 635 O O . THR A 1 82 ? 3.268 -13.953 -5.777 1 97 82 THR A O 1
ATOM 638 N N . ASN A 1 83 ? 1.442 -15.25 -6.113 1 96.75 83 ASN A N 1
ATOM 639 C CA . ASN A 1 83 ? 1.826 -15.602 -7.477 1 96.75 83 ASN A CA 1
ATOM 640 C C . ASN A 1 83 ? 1.878 -14.383 -8.383 1 96.75 83 ASN A C 1
ATOM 642 O O . ASN A 1 83 ? 2.797 -14.234 -9.188 1 96.75 83 ASN A O 1
ATOM 646 N N . ILE A 1 84 ? 0.981 -13.461 -8.227 1 95.94 84 ILE A N 1
ATOM 647 C CA . ILE A 1 84 ? 0.963 -12.219 -9 1 95.94 84 ILE A CA 1
ATOM 648 C C . ILE A 1 84 ? 2.188 -11.375 -8.648 1 95.94 84 ILE A C 1
ATOM 650 O O . ILE A 1 84 ? 2.854 -10.844 -9.539 1 95.94 84 ILE A O 1
ATOM 654 N N . ILE A 1 85 ? 2.48 -11.336 -7.387 1 94.44 85 ILE A N 1
ATOM 655 C CA . ILE A 1 85 ? 3.459 -10.383 -6.875 1 94.44 85 ILE A CA 1
ATOM 656 C C . ILE A 1 85 ? 4.867 -10.945 -7.051 1 94.44 85 ILE A C 1
ATOM 658 O O . ILE A 1 85 ? 5.793 -10.211 -7.406 1 94.44 85 ILE A O 1
ATOM 662 N N . ASN A 1 86 ? 5 -12.266 -6.828 1 93.38 86 ASN A N 1
ATOM 663 C CA . ASN A 1 86 ? 6.344 -12.828 -6.75 1 93.38 86 ASN A CA 1
ATOM 664 C C . ASN A 1 86 ? 6.367 -14.281 -7.203 1 93.38 86 ASN A C 1
ATOM 666 O O . ASN A 1 86 ? 7.191 -15.07 -6.738 1 93.38 86 ASN A O 1
ATOM 670 N N . GLY A 1 87 ? 5.535 -14.633 -8.047 1 94.5 87 GLY A N 1
ATOM 671 C CA . GLY A 1 87 ? 5.324 -16.016 -8.438 1 94.5 87 GLY A CA 1
ATOM 672 C C . GLY A 1 87 ? 6.578 -16.688 -8.969 1 94.5 87 GLY A C 1
ATOM 673 O O . GLY A 1 87 ? 6.879 -17.828 -8.609 1 94.5 87 GLY A O 1
ATOM 674 N N . GLY A 1 88 ? 7.332 -15.977 -9.859 1 90.75 88 GLY A N 1
ATOM 675 C CA . GLY A 1 88 ? 8.531 -16.562 -10.438 1 90.75 88 GLY A CA 1
ATOM 676 C C . GLY A 1 88 ? 9.539 -17 -9.391 1 90.75 88 GLY A C 1
ATOM 677 O O . GLY A 1 88 ? 10.18 -18.047 -9.547 1 90.75 88 GLY A O 1
ATOM 678 N N . LEU A 1 89 ? 9.57 -16.406 -8.297 1 92.12 89 LEU A N 1
ATOM 679 C CA . LEU A 1 89 ? 10.562 -16.656 -7.258 1 92.12 89 LEU A CA 1
ATOM 680 C C . LEU A 1 89 ? 10 -17.562 -6.172 1 92.12 89 LEU A C 1
ATOM 682 O O . LEU A 1 89 ? 10.742 -18.281 -5.504 1 92.12 89 LEU A O 1
ATOM 686 N N . GLU A 1 90 ? 8.617 -17.625 -6.09 1 95.06 90 GLU A N 1
ATOM 687 C CA . GLU A 1 90 ? 8.109 -18.203 -4.855 1 95.06 90 GLU A CA 1
ATOM 688 C C . GLU A 1 90 ? 7.18 -19.391 -5.156 1 95.06 90 GLU A C 1
ATOM 690 O O . GLU A 1 90 ? 6.91 -20.203 -4.277 1 95.06 90 GLU A O 1
ATOM 695 N N . CYS A 1 91 ? 6.688 -19.406 -6.285 1 96.5 91 CYS A N 1
ATOM 696 C CA . CYS A 1 91 ? 5.645 -20.391 -6.551 1 96.5 91 CYS A CA 1
ATOM 697 C C . CYS A 1 91 ? 6.223 -21.641 -7.203 1 96.5 91 CYS A C 1
ATOM 699 O O . CYS A 1 91 ? 7.266 -21.578 -7.863 1 96.5 91 CYS A O 1
ATOM 701 N N . ALA A 1 92 ? 5.52 -22.781 -7.016 1 96.75 92 ALA A N 1
ATOM 702 C CA . ALA A 1 92 ? 5.891 -24.078 -7.551 1 96.75 92 ALA A CA 1
ATOM 703 C C . ALA A 1 92 ? 7.273 -24.5 -7.066 1 96.75 92 ALA A C 1
ATOM 705 O O . ALA A 1 92 ? 8.047 -25.094 -7.824 1 96.75 92 ALA A O 1
ATOM 706 N N . LYS A 1 93 ? 7.586 -24.141 -5.793 1 95.75 93 LYS A N 1
ATOM 707 C CA . LYS A 1 93 ? 8.883 -24.469 -5.219 1 95.75 93 LYS A CA 1
ATOM 708 C C . LYS A 1 93 ? 8.727 -25.25 -3.912 1 95.75 93 LYS A C 1
ATOM 710 O O . LYS A 1 93 ? 9.703 -25.453 -3.186 1 95.75 93 LYS A O 1
ATOM 715 N N . GLY A 1 94 ? 7.559 -25.672 -3.645 1 95.94 94 GLY A N 1
ATOM 716 C CA . GLY A 1 94 ? 7.301 -26.281 -2.344 1 95.94 94 GLY A CA 1
ATOM 717 C C . GLY A 1 94 ? 7.336 -25.266 -1.207 1 95.94 94 GLY A C 1
ATOM 718 O O . GLY A 1 94 ? 7.184 -24.062 -1.428 1 95.94 94 GLY A O 1
ATOM 719 N N . TRP A 1 95 ? 7.426 -25.828 -0.024 1 95.69 95 TRP A N 1
ATOM 720 C CA . TRP A 1 95 ? 7.43 -24.984 1.167 1 95.69 95 TRP A CA 1
ATOM 721 C C . TRP A 1 95 ? 8.602 -24 1.137 1 95.69 95 TRP A C 1
ATOM 723 O O . TRP A 1 95 ? 9.711 -24.359 0.742 1 95.69 95 TRP A O 1
ATOM 733 N N . ASN A 1 96 ? 8.398 -22.828 1.424 1 92.94 96 ASN A N 1
ATOM 734 C CA . ASN A 1 96 ? 9.312 -21.703 1.414 1 92.94 96 ASN A CA 1
ATOM 735 C C . ASN A 1 96 ? 9.141 -20.828 2.65 1 92.94 96 ASN A C 1
ATOM 737 O O . ASN A 1 96 ? 8.047 -20.328 2.908 1 92.94 96 ASN A O 1
ATOM 741 N N . ALA A 1 97 ? 10.188 -20.688 3.408 1 94.62 97 ALA A N 1
ATOM 742 C CA . ALA A 1 97 ? 10.102 -19.953 4.668 1 94.62 97 ALA A CA 1
ATOM 743 C C . ALA A 1 97 ? 9.688 -18.5 4.426 1 94.62 97 ALA A C 1
ATOM 745 O O . ALA A 1 97 ? 8.961 -17.922 5.23 1 94.62 97 ALA A O 1
ATOM 746 N N . LYS A 1 98 ? 10.164 -17.922 3.41 1 93.81 98 LYS A N 1
ATOM 747 C CA . LYS A 1 98 ? 9.812 -16.547 3.1 1 93.81 98 LYS A CA 1
ATOM 748 C C . LYS A 1 98 ? 8.32 -16.406 2.816 1 93.81 98 LYS A C 1
ATOM 750 O O . LYS A 1 98 ? 7.691 -15.438 3.252 1 93.81 98 LYS A O 1
ATOM 755 N N . VAL A 1 99 ? 7.781 -17.297 2.109 1 96.88 99 VAL A N 1
ATOM 756 C CA . VAL A 1 99 ? 6.352 -17.312 1.825 1 96.88 99 VAL A CA 1
ATOM 757 C C . VAL A 1 99 ? 5.566 -17.438 3.129 1 96.88 99 VAL A C 1
ATOM 759 O O . VAL A 1 99 ? 4.594 -16.703 3.348 1 96.88 99 VAL A O 1
ATOM 762 N N . GLU A 1 100 ? 6.004 -18.312 4.035 1 97.44 100 GLU A N 1
ATOM 763 C CA . GLU A 1 100 ? 5.328 -18.484 5.32 1 97.44 100 GLU A CA 1
ATOM 764 C C . GLU A 1 100 ? 5.383 -17.188 6.137 1 97.44 100 GLU A C 1
ATOM 766 O O . GLU A 1 100 ? 4.441 -16.875 6.867 1 97.44 100 GLU A O 1
ATOM 771 N N . GLU A 1 101 ? 6.414 -16.484 5.988 1 96.69 101 GLU A N 1
ATOM 772 C CA . GLU A 1 101 ? 6.555 -15.234 6.719 1 96.69 101 GLU A CA 1
ATOM 773 C C . GLU A 1 101 ? 5.523 -14.203 6.262 1 96.69 101 GLU A C 1
ATOM 775 O O . GLU A 1 101 ? 4.891 -13.539 7.086 1 96.69 101 GLU A O 1
ATOM 780 N N . HIS A 1 102 ? 5.398 -14.078 4.973 1 94.31 102 HIS A N 1
ATOM 781 C CA . HIS A 1 102 ? 4.473 -13.023 4.574 1 94.31 102 HIS A CA 1
ATOM 782 C C . HIS A 1 102 ? 3.025 -13.492 4.672 1 94.31 102 HIS A C 1
ATOM 784 O O . HIS A 1 102 ? 2.113 -12.68 4.828 1 94.31 102 HIS A O 1
ATOM 790 N N . ILE A 1 103 ? 2.783 -14.875 4.738 1 97.88 103 ILE A N 1
ATOM 791 C CA . ILE A 1 103 ? 1.464 -15.367 5.117 1 97.88 103 ILE A CA 1
ATOM 792 C C . ILE A 1 103 ? 1.168 -14.992 6.566 1 97.88 103 ILE A C 1
ATOM 794 O O . ILE A 1 103 ? 0.049 -14.586 6.895 1 97.88 103 ILE A O 1
ATOM 798 N N . GLY A 1 104 ? 2.139 -15.117 7.473 1 98 104 GLY A N 1
ATOM 799 C CA . GLY A 1 104 ? 1.961 -14.672 8.844 1 98 104 GLY A CA 1
ATOM 800 C C . GLY A 1 104 ? 1.585 -13.211 8.953 1 98 104 GLY A C 1
ATOM 801 O O . GLY A 1 104 ? 0.712 -12.844 9.742 1 98 104 GLY A O 1
ATOM 802 N N . PHE A 1 105 ? 2.262 -12.445 8.203 1 97.44 105 PHE A N 1
ATOM 803 C CA . PHE A 1 105 ? 1.95 -11.023 8.164 1 97.44 105 PHE A CA 1
ATOM 804 C C . PHE A 1 105 ? 0.515 -10.797 7.707 1 97.44 105 PHE A C 1
ATOM 806 O O . PHE A 1 105 ? -0.22 -10.016 8.312 1 97.44 105 PHE A O 1
ATOM 813 N N . TYR A 1 106 ? 0.129 -11.453 6.664 1 97.62 106 TYR A N 1
ATOM 814 C CA . TYR A 1 106 ? -1.234 -11.391 6.148 1 97.62 106 TYR A CA 1
ATOM 815 C C . TYR A 1 106 ? -2.242 -11.773 7.227 1 97.62 106 TYR A C 1
ATOM 817 O O . TYR A 1 106 ? -3.223 -11.055 7.449 1 97.62 106 TYR A O 1
ATOM 825 N N . LYS A 1 107 ? -1.994 -12.805 7.957 1 98.25 107 LYS A N 1
ATOM 826 C CA . LYS A 1 107 ? -2.893 -13.266 9.008 1 98.25 107 LYS A CA 1
ATOM 827 C C . LYS A 1 107 ? -3.008 -12.234 10.125 1 98.25 107 LYS A C 1
ATOM 829 O O . LYS A 1 107 ? -4.098 -12.016 10.664 1 98.25 107 LYS A O 1
ATOM 834 N N . ARG A 1 108 ? -1.973 -11.672 10.461 1 97.31 108 ARG A N 1
ATOM 835 C CA . ARG A 1 108 ? -1.989 -10.664 11.523 1 97.31 108 ARG A CA 1
ATOM 836 C C . ARG A 1 108 ? -2.938 -9.523 11.172 1 97.31 108 ARG A C 1
ATOM 838 O O . ARG A 1 108 ? -3.74 -9.102 12.008 1 97.31 108 ARG A O 1
ATOM 845 N N . TYR A 1 109 ? -2.9 -9.102 9.961 1 96.94 109 TYR A N 1
ATOM 846 C CA . TYR A 1 109 ? -3.734 -7.957 9.602 1 96.94 109 TYR A CA 1
ATOM 847 C C . TYR A 1 109 ? -5.184 -8.383 9.398 1 96.94 109 TYR A C 1
ATOM 849 O O . TYR A 1 109 ? -6.109 -7.621 9.688 1 96.94 109 TYR A O 1
ATOM 857 N N . CYS A 1 110 ? -5.398 -9.609 8.891 1 97.94 110 CYS A N 1
ATOM 858 C CA . CYS A 1 110 ? -6.762 -10.125 8.883 1 97.94 110 CYS A CA 1
ATOM 859 C C . CYS A 1 110 ? -7.352 -10.125 10.289 1 97.94 110 CYS A C 1
ATOM 861 O O . CYS A 1 110 ? -8.492 -9.688 10.492 1 97.94 110 CYS A O 1
ATOM 863 N N . ASP A 1 111 ? -6.531 -10.516 11.25 1 98.25 111 ASP A N 1
ATOM 864 C CA . ASP A 1 111 ? -6.984 -10.539 12.641 1 98.25 111 ASP A CA 1
ATOM 865 C C . ASP A 1 111 ? -7.309 -9.133 13.141 1 98.25 111 ASP A C 1
ATOM 867 O O . ASP A 1 111 ? -8.344 -8.914 13.773 1 98.25 111 ASP A O 1
ATOM 871 N N . LEU A 1 112 ? -6.477 -8.219 12.812 1 96.56 112 LEU A N 1
ATOM 872 C CA . LEU A 1 112 ? -6.676 -6.836 13.242 1 96.56 112 LEU A CA 1
ATOM 873 C C . LEU A 1 112 ? -7.949 -6.258 12.633 1 96.56 112 LEU A C 1
ATOM 875 O O . LEU A 1 112 ? -8.633 -5.449 13.258 1 96.56 112 LEU A O 1
ATOM 879 N N . LEU A 1 113 ? -8.273 -6.695 11.43 1 96.56 113 LEU A N 1
ATOM 880 C CA . LEU A 1 113 ? -9.414 -6.152 10.711 1 96.56 113 LEU A CA 1
ATOM 881 C C . LEU A 1 113 ? -10.664 -6.992 10.961 1 96.56 113 LEU A C 1
ATOM 883 O O . LEU A 1 113 ? -11.766 -6.617 10.539 1 96.56 113 LEU A O 1
ATOM 887 N N . GLY A 1 114 ? -10.523 -8.172 11.555 1 96.88 114 GLY A N 1
ATOM 888 C CA . GLY A 1 114 ? -11.641 -9.039 11.906 1 96.88 114 GLY A CA 1
ATOM 889 C C . GLY A 1 114 ? -12.219 -9.773 10.711 1 96.88 114 GLY A C 1
ATOM 890 O O . GLY A 1 114 ? -13.438 -9.938 10.602 1 96.88 114 GLY A O 1
ATOM 891 N N . VAL A 1 115 ? -11.344 -10.148 9.781 1 96.25 115 VAL A N 1
ATOM 892 C CA . VAL A 1 115 ? -11.805 -10.883 8.609 1 96.25 115 VAL A CA 1
ATOM 893 C C . VAL A 1 115 ? -11.125 -12.25 8.555 1 96.25 115 VAL A C 1
ATOM 895 O O . VAL A 1 115 ? -10.109 -12.469 9.211 1 96.25 115 VAL A O 1
ATOM 898 N N . GLY A 1 116 ? -11.664 -13.188 7.887 1 96.88 116 GLY A N 1
ATOM 899 C CA . GLY A 1 116 ? -11.102 -14.516 7.723 1 96.88 116 GLY A CA 1
ATOM 900 C C . GLY A 1 116 ? -9.883 -14.539 6.816 1 96.88 116 GLY A C 1
ATOM 901 O O . GLY A 1 116 ? -9.695 -13.633 5.992 1 96.88 116 GLY A O 1
ATOM 902 N N . TYR A 1 117 ? -9.117 -15.57 6.91 1 96 117 TYR A N 1
ATOM 903 C CA . TYR A 1 117 ? -7.898 -15.703 6.113 1 96 117 TYR A CA 1
ATOM 904 C C . TYR A 1 117 ? -8.203 -16.297 4.746 1 96 117 TYR A C 1
ATOM 906 O O . TYR A 1 117 ? -7.438 -16.109 3.797 1 96 117 TYR A O 1
ATOM 914 N N . GLY A 1 118 ? -9.219 -17.125 4.723 1 94.38 118 GLY A N 1
ATOM 915 C CA . GLY A 1 118 ? -9.453 -17.984 3.576 1 94.38 118 GLY A CA 1
ATOM 916 C C . GLY A 1 118 ? -8.656 -19.281 3.631 1 94.38 118 GLY A C 1
ATOM 917 O O . GLY A 1 118 ? -7.934 -19.531 4.598 1 94.38 118 GLY A O 1
ATOM 918 N N . ASN A 1 119 ? -8.727 -20.328 2.746 1 88.88 119 ASN A N 1
ATOM 919 C CA . ASN A 1 119 ? -8.18 -21.688 2.834 1 88.88 119 ASN A CA 1
ATOM 920 C C . ASN A 1 119 ? -6.855 -21.797 2.084 1 88.88 119 ASN A C 1
ATOM 922 O O . ASN A 1 119 ? -5.969 -22.547 2.502 1 88.88 119 ASN A O 1
ATOM 926 N N . ASP A 1 120 ? -6.461 -21.328 0.931 1 94.94 120 ASP A N 1
ATOM 927 C CA . ASP A 1 120 ? -5.324 -21.438 0.026 1 94.94 120 ASP A CA 1
ATOM 928 C C . ASP A 1 120 ? -4.422 -20.219 0.125 1 94.94 120 ASP A C 1
ATOM 930 O O . ASP A 1 120 ? -4.414 -19.359 -0.77 1 94.94 120 ASP A O 1
ATOM 934 N N . LEU A 1 121 ? -3.518 -20.359 1.194 1 98.12 121 LEU A N 1
ATOM 935 C CA . LEU A 1 121 ? -2.775 -19.156 1.52 1 98.12 121 LEU A CA 1
ATOM 936 C C . LEU A 1 121 ? -1.403 -19.156 0.854 1 98.12 121 LEU A C 1
ATOM 938 O O . LEU A 1 121 ? -0.746 -18.125 0.763 1 98.12 121 LEU A O 1
ATOM 942 N N . ASP A 1 122 ? -0.904 -20.359 0.385 1 98.06 122 ASP A N 1
ATOM 943 C CA . ASP A 1 122 ? 0.418 -20.438 -0.231 1 98.06 122 ASP A CA 1
ATOM 944 C C . ASP A 1 122 ? 0.311 -20.641 -1.74 1 98.06 122 ASP A C 1
ATOM 946 O O . ASP A 1 122 ? -0.791 -20.766 -2.277 1 98.06 122 ASP A O 1
ATOM 950 N N . CYS A 1 123 ? 1.444 -20.562 -2.402 1 97.88 123 CYS A N 1
ATOM 951 C CA . CYS A 1 123 ? 1.494 -20.844 -3.834 1 97.88 123 CYS A CA 1
ATOM 952 C C . CYS A 1 123 ? 2.471 -21.969 -4.137 1 97.88 123 CYS A C 1
ATOM 954 O O . CYS A 1 123 ? 3.045 -22.031 -5.227 1 97.88 123 CYS A O 1
ATOM 956 N N . ASN A 1 124 ? 2.658 -22.859 -3.182 1 97.19 124 ASN A N 1
ATOM 957 C CA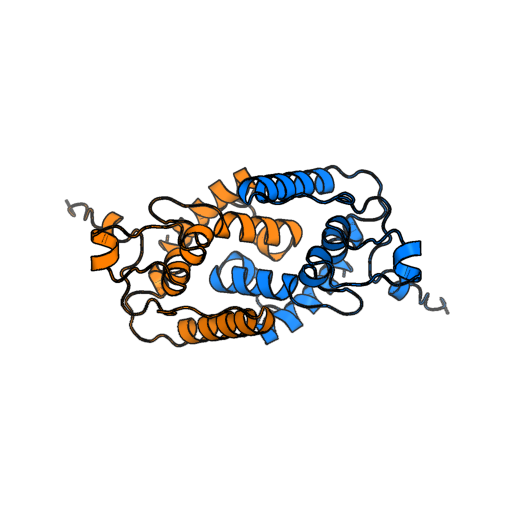 . ASN A 1 124 ? 3.678 -23.906 -3.225 1 97.19 124 ASN A CA 1
ATOM 958 C C . ASN A 1 124 ? 3.512 -24.797 -4.445 1 97.19 124 ASN A C 1
ATOM 960 O O . ASN A 1 124 ? 4.492 -25.312 -4.984 1 97.19 124 ASN A O 1
ATOM 964 N N . ASN A 1 125 ? 2.297 -25 -4.875 1 96.25 125 ASN A N 1
ATOM 965 C CA . ASN A 1 125 ? 1.999 -25.922 -5.961 1 96.25 125 ASN A CA 1
ATOM 966 C C . ASN A 1 125 ? 1.351 -25.219 -7.145 1 96.25 125 ASN A C 1
ATOM 968 O O . ASN A 1 125 ? 0.744 -25.859 -8 1 96.25 125 ASN A O 1
ATOM 972 N N . GLN A 1 126 ? 1.415 -23.906 -7.117 1 97.62 126 GLN A N 1
ATOM 973 C CA . GLN A 1 126 ? 0.896 -23.125 -8.234 1 97.62 126 GLN A CA 1
ATOM 974 C C . GLN A 1 126 ? 1.978 -22.875 -9.281 1 97.62 126 GLN A C 1
ATOM 976 O O . GLN A 1 126 ? 3.07 -22.406 -8.961 1 97.62 126 GLN A O 1
ATOM 981 N N . LYS A 1 127 ? 1.627 -23.141 -10.531 1 96.94 127 LYS A N 1
ATOM 982 C CA . LYS A 1 127 ? 2.539 -22.703 -11.578 1 96.94 127 LYS A CA 1
ATOM 983 C C . LYS A 1 127 ? 2.572 -21.172 -11.664 1 96.94 127 LYS A C 1
ATOM 985 O O . LYS A 1 127 ? 1.531 -20.516 -11.586 1 96.94 127 LYS A O 1
ATOM 990 N N . PRO A 1 128 ? 3.76 -20.625 -11.82 1 95.38 128 PRO A N 1
ATOM 991 C CA . PRO A 1 128 ? 3.83 -19.172 -11.922 1 95.38 128 PRO A CA 1
ATOM 992 C C . PRO A 1 128 ? 2.979 -18.625 -13.062 1 95.38 128 PRO A C 1
ATOM 994 O O . PRO A 1 128 ? 2.926 -19.219 -14.141 1 95.38 128 PRO A O 1
ATOM 997 N N . LEU A 1 129 ? 2.312 -17.562 -12.758 1 94 129 LEU A N 1
ATOM 998 C CA . LEU A 1 129 ? 1.565 -16.859 -13.789 1 94 129 LEU A CA 1
ATOM 999 C C . LEU A 1 129 ? 2.502 -16.328 -14.875 1 94 129 LEU A C 1
ATOM 1001 O O . LEU A 1 129 ? 3.59 -15.828 -14.57 1 94 129 LEU A O 1
ATOM 1005 N N . GLY A 1 130 ? 2.146 -16.406 -16.141 1 83.19 130 GLY A N 1
ATOM 1006 C CA . GLY A 1 130 ? 2.934 -15.93 -17.266 1 83.19 130 GLY A CA 1
ATOM 1007 C C . GLY A 1 130 ? 4.023 -16.906 -17.688 1 83.19 130 GLY A C 1
ATOM 1008 O O . GLY A 1 130 ? 4.801 -16.609 -18.609 1 83.19 130 GLY A O 1
ATOM 1009 N N . SER A 1 131 ? 4.27 -17.922 -17.016 1 73.75 131 SER A N 1
ATOM 1010 C CA . SER A 1 131 ? 5.336 -18.875 -17.328 1 73.75 131 SER A CA 1
ATOM 1011 C C . SER A 1 131 ? 5.098 -19.562 -18.656 1 73.75 131 SER A C 1
ATOM 1013 O O . SER A 1 131 ? 6.043 -20.031 -19.297 1 73.75 131 SER A O 1
ATOM 1015 N N . ASP A 1 132 ? 3.932 -19.797 -19.109 1 58.34 132 ASP A N 1
ATOM 1016 C CA . ASP A 1 132 ? 3.727 -20.438 -20.406 1 58.34 132 ASP A CA 1
ATOM 1017 C C . ASP A 1 132 ? 4.223 -19.562 -21.547 1 58.34 132 ASP A C 1
ATOM 1019 O O . ASP A 1 132 ? 4.426 -20.031 -22.656 1 58.34 132 ASP A O 1
ATOM 1023 N N . LEU A 1 133 ? 4.539 -18.312 -21.297 1 49.44 133 LEU A N 1
ATOM 1024 C CA . LEU A 1 133 ? 4.984 -17.422 -22.359 1 49.44 133 LEU A CA 1
ATOM 1025 C C . LEU A 1 133 ? 6.453 -17.656 -22.688 1 49.44 133 LEU A C 1
ATOM 1027 O O . LEU A 1 133 ? 6.918 -17.312 -23.781 1 49.44 133 LEU A O 1
ATOM 1031 N N . ASN A 1 134 ? 7.266 -18.062 -21.781 1 43.97 134 ASN A N 1
ATOM 1032 C CA . ASN A 1 134 ? 8.68 -18.172 -22.109 1 43.97 134 ASN A CA 1
ATOM 1033 C C . ASN A 1 134 ? 8.969 -19.375 -23 1 43.97 134 ASN A C 1
ATOM 1035 O O . ASN A 1 134 ? 10.117 -19.641 -23.328 1 43.97 134 ASN A O 1
ATOM 1039 N N . VAL A 1 135 ? 8.18 -20.328 -23.266 1 38.62 135 VAL A N 1
ATOM 1040 C CA . VAL A 1 135 ? 8.656 -21.547 -23.922 1 38.62 135 VAL A CA 1
ATOM 1041 C C . VAL A 1 135 ? 8.875 -21.281 -25.406 1 38.62 135 VAL A C 1
ATOM 1043 O O . VAL A 1 135 ? 9 -22.219 -26.188 1 38.62 135 VAL A O 1
ATOM 1046 N N . ILE A 1 136 ? 8.734 -20.109 -25.953 1 39.94 136 ILE A N 1
ATOM 1047 C CA . ILE A 1 136 ? 9.172 -20.172 -27.344 1 39.94 136 ILE A CA 1
ATOM 1048 C C . ILE A 1 136 ? 10.688 -20.375 -27.391 1 39.94 136 ILE A C 1
ATOM 1050 O O . ILE A 1 136 ? 11.453 -19.5 -26.984 1 39.94 136 ILE A O 1
ATOM 1054 N N . GLN A 1 137 ? 11.227 -21.484 -27.172 1 37.84 137 GLN A N 1
ATOM 1055 C CA . GLN A 1 137 ? 12.555 -21.984 -27.5 1 37.84 137 GLN A CA 1
ATOM 1056 C C . GLN A 1 137 ? 13 -21.531 -28.891 1 37.84 137 GLN A C 1
ATOM 1058 O O . GLN A 1 137 ? 12.312 -21.797 -29.875 1 37.84 137 GLN A O 1
ATOM 1063 N N . LEU A 1 138 ? 13.641 -20.391 -29.062 1 37.84 138 LEU A N 1
ATOM 1064 C CA . LEU A 1 138 ? 14.25 -20.125 -30.359 1 37.84 138 LEU A CA 1
ATOM 1065 C C . LEU A 1 138 ? 15.125 -21.297 -30.797 1 37.84 138 LEU A C 1
ATOM 1067 O O . LEU A 1 138 ? 15.875 -21.859 -30 1 37.84 138 LEU A O 1
ATOM 1071 N N . PRO A 1 139 ? 14.82 -21.875 -31.875 1 37.78 139 PRO A N 1
ATOM 1072 C CA . PRO A 1 139 ? 15.664 -22.922 -32.469 1 37.78 139 PRO A CA 1
ATOM 1073 C C . PRO A 1 139 ? 17.125 -22.516 -32.562 1 37.78 139 PRO A C 1
ATOM 1075 O O . PRO A 1 139 ? 17.422 -21.328 -32.781 1 37.78 139 PRO A O 1
ATOM 1078 N N . GLU A 1 140 ? 18 -22.969 -31.719 1 32.47 14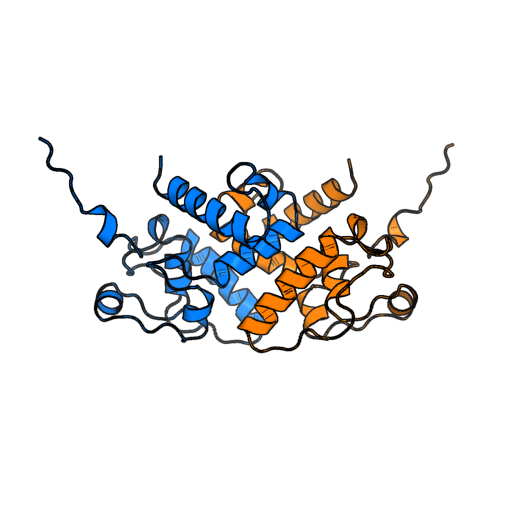0 GLU A N 1
ATOM 1079 C CA . GLU A 1 140 ? 19.438 -22.891 -31.969 1 32.47 140 GLU A CA 1
ATOM 1080 C C . GLU A 1 140 ? 19.781 -23.156 -33.438 1 32.47 140 GLU A C 1
ATOM 1082 O O . GLU A 1 140 ? 19.609 -24.281 -33.906 1 32.47 140 GLU A O 1
ATOM 1087 N N . ASN A 1 141 ? 19.312 -22.219 -34.281 1 27.91 141 ASN A N 1
ATOM 1088 C CA . ASN A 1 141 ? 19.984 -22.406 -35.562 1 27.91 141 ASN A CA 1
ATOM 1089 C C . ASN A 1 141 ? 21.453 -22.016 -35.469 1 27.91 141 ASN A C 1
ATOM 1091 O O . ASN A 1 141 ? 21.812 -21.047 -34.781 1 27.91 141 ASN A O 1
ATOM 1095 N N . MET B 1 1 ? 19.781 17.25 9.188 1 35.5 1 MET B N 1
ATOM 1096 C CA . MET B 1 1 ? 19.062 16.203 8.484 1 35.5 1 MET B CA 1
ATOM 1097 C C . MET B 1 1 ? 17.578 16.531 8.383 1 35.5 1 MET B C 1
ATOM 1099 O O . MET B 1 1 ? 16.969 16.969 9.352 1 35.5 1 MET B O 1
ATOM 1103 N N . CYS B 1 2 ? 17.078 16.859 7.219 1 40.16 2 CYS B N 1
ATOM 1104 C CA . CYS B 1 2 ? 15.734 17.375 7.027 1 40.16 2 CYS B CA 1
ATOM 1105 C C . CYS B 1 2 ? 14.703 16.484 7.703 1 40.16 2 CYS B C 1
ATOM 1107 O O . CYS B 1 2 ? 14.867 15.266 7.758 1 40.16 2 CYS B O 1
ATOM 1109 N N . PRO B 1 3 ? 14.047 17.141 8.594 1 45.19 3 PRO B N 1
ATOM 1110 C CA . PRO B 1 3 ? 13 16.438 9.336 1 45.19 3 PRO B CA 1
ATOM 1111 C C . PRO B 1 3 ? 12.344 15.32 8.523 1 45.19 3 PRO B C 1
ATOM 1113 O O . PRO B 1 3 ? 12.016 14.266 9.07 1 45.19 3 PRO B O 1
ATOM 1116 N N . SER B 1 4 ? 12.234 15.555 7.191 1 53.53 4 SER B N 1
ATOM 1117 C CA . SER B 1 4 ? 11.594 14.508 6.391 1 53.53 4 SER B CA 1
ATOM 1118 C C . SER B 1 4 ? 12.422 13.227 6.395 1 53.53 4 SER B C 1
ATOM 1120 O O . SER B 1 4 ? 11.867 12.133 6.504 1 53.53 4 SER B O 1
ATOM 1122 N N . ILE B 1 5 ? 13.719 13.547 6.402 1 49.41 5 ILE B N 1
ATOM 1123 C CA . ILE B 1 5 ? 14.609 12.398 6.363 1 49.41 5 ILE B CA 1
ATOM 1124 C C . ILE B 1 5 ? 14.547 11.648 7.695 1 49.41 5 ILE B C 1
ATOM 1126 O O . ILE B 1 5 ? 14.508 10.422 7.719 1 49.41 5 ILE B O 1
ATOM 1130 N N . GLN B 1 6 ? 14.383 12.438 8.711 1 52.41 6 GLN B N 1
ATOM 1131 C CA . GLN B 1 6 ? 14.352 11.812 10.031 1 52.41 6 GLN B CA 1
ATOM 1132 C C . GLN B 1 6 ? 13.07 11.016 10.234 1 52.41 6 GLN B C 1
ATOM 1134 O O . GLN B 1 6 ? 13.102 9.906 10.766 1 52.41 6 GLN B O 1
ATOM 1139 N N . ASN B 1 7 ? 12.078 11.594 9.812 1 62.88 7 ASN B N 1
ATOM 1140 C CA . ASN B 1 7 ? 10.812 10.891 9.969 1 62.88 7 ASN B CA 1
ATOM 1141 C C . ASN B 1 7 ? 10.781 9.602 9.156 1 62.88 7 ASN B C 1
ATOM 1143 O O . ASN B 1 7 ? 10.32 8.562 9.641 1 62.88 7 ASN B O 1
ATOM 1147 N N . ARG B 1 8 ? 11.586 9.75 8.156 1 67.94 8 ARG B N 1
ATOM 1148 C CA . ARG B 1 8 ? 11.633 8.562 7.316 1 67.94 8 ARG B CA 1
ATOM 1149 C C . ARG B 1 8 ? 12.484 7.469 7.953 1 67.94 8 ARG B C 1
ATOM 1151 O O . ARG B 1 8 ? 12.109 6.297 7.953 1 67.94 8 ARG B O 1
ATOM 1158 N N . ASN B 1 9 ? 13.477 7.914 8.469 1 70.19 9 ASN B N 1
ATOM 1159 C CA . ASN B 1 9 ? 14.359 6.934 9.094 1 70.19 9 ASN B CA 1
ATOM 1160 C C . ASN B 1 9 ? 13.703 6.281 10.305 1 70.19 9 ASN B C 1
ATOM 1162 O O . ASN B 1 9 ? 13.805 5.066 10.492 1 70.19 9 ASN B O 1
ATOM 1166 N N . TYR B 1 10 ? 13.133 7.164 11.062 1 70.75 10 TYR B N 1
ATOM 1167 C CA . TYR B 1 10 ? 12.461 6.617 12.242 1 70.75 10 TYR B CA 1
ATOM 1168 C C . TYR B 1 10 ? 11.359 5.641 11.836 1 70.75 10 TYR B C 1
ATOM 1170 O O . TYR B 1 10 ? 11.273 4.535 12.375 1 70.75 10 TYR B O 1
ATOM 1178 N N . ASN B 1 11 ? 10.781 5.898 10.852 1 84.38 11 ASN B N 1
ATOM 1179 C CA . ASN B 1 11 ? 9.672 5.055 10.414 1 84.38 11 ASN B CA 1
ATOM 1180 C C . ASN B 1 11 ? 10.18 3.766 9.766 1 84.38 11 ASN B C 1
ATOM 1182 O O . ASN B 1 11 ? 9.617 2.693 9.992 1 84.38 11 ASN B O 1
ATOM 1186 N N . TYR B 1 12 ? 11.375 3.908 9.211 1 91.62 12 TYR B N 1
ATOM 1187 C CA . TYR B 1 12 ? 11.891 2.701 8.57 1 91.62 12 TYR B CA 1
ATOM 1188 C C . TYR B 1 12 ? 12.469 1.74 9.602 1 91.62 12 TYR B C 1
ATOM 1190 O O . TYR B 1 12 ? 12.531 0.532 9.367 1 91.62 12 TYR B O 1
ATOM 1198 N N . GLY B 1 13 ? 12.891 2.283 10.734 1 94 13 GLY B N 1
ATOM 1199 C CA . GLY B 1 13 ? 13.312 1.408 11.812 1 94 13 GLY B CA 1
ATOM 1200 C C . GLY B 1 13 ? 12.172 0.588 12.391 1 94 13 GLY B C 1
ATOM 1201 O O . GLY B 1 13 ? 12.242 -0.642 12.438 1 94 13 GLY B O 1
ATOM 1202 N N . GLN B 1 14 ? 11.102 1.239 12.805 1 95.25 14 GLN B N 1
ATOM 1203 C CA . GLN B 1 14 ? 9.938 0.574 13.375 1 95.25 14 GLN B CA 1
ATOM 1204 C C . GLN B 1 14 ? 9.273 -0.346 12.352 1 95.25 14 GLN B C 1
ATOM 1206 O O . GLN B 1 14 ? 8.945 -1.491 12.664 1 95.25 14 GLN B O 1
ATOM 1211 N N . CYS B 1 15 ? 9.148 0.136 11.148 1 96.81 15 CYS B N 1
ATOM 1212 C CA . CYS B 1 15 ? 8.531 -0.661 10.094 1 96.81 15 CYS B CA 1
ATOM 1213 C C . CYS B 1 15 ? 9.359 -1.898 9.789 1 96.81 15 CYS B C 1
ATOM 1215 O O . CYS B 1 15 ? 8.828 -3.004 9.688 1 96.81 15 CYS B O 1
ATOM 1217 N N . GLY B 1 16 ? 10.688 -1.668 9.609 1 97.19 16 GLY B N 1
ATOM 1218 C CA . GLY B 1 16 ? 11.57 -2.791 9.328 1 97.19 16 GLY B CA 1
ATOM 1219 C C . GLY B 1 16 ? 11.477 -3.9 10.352 1 97.19 16 GLY B C 1
ATOM 1220 O O . GLY B 1 16 ? 11.406 -5.078 10 1 97.19 16 GLY B O 1
ATOM 1221 N N . LYS B 1 17 ? 11.406 -3.525 11.656 1 96.56 17 LYS B N 1
ATOM 1222 C CA . LYS B 1 17 ? 11.258 -4.5 12.727 1 96.56 17 LYS B CA 1
ATOM 1223 C C . LYS B 1 17 ? 9.922 -5.238 12.617 1 96.56 17 LYS B C 1
ATOM 1225 O O . LYS B 1 17 ? 9.867 -6.461 12.781 1 96.56 17 LYS B O 1
ATOM 1230 N N . ALA B 1 18 ? 8.945 -4.605 12.273 1 96.31 18 ALA B N 1
ATOM 1231 C CA . ALA B 1 18 ? 7.602 -5.176 12.211 1 96.31 18 ALA B CA 1
ATOM 1232 C C . ALA B 1 18 ? 7.473 -6.156 11.047 1 96.31 18 ALA B C 1
ATOM 1234 O O . ALA B 1 18 ? 6.758 -7.156 11.148 1 96.31 18 ALA B O 1
ATOM 1235 N N . ILE B 1 19 ? 8.25 -5.879 9.984 1 97.12 19 ILE B N 1
ATOM 1236 C CA . ILE B 1 19 ? 7.992 -6.695 8.797 1 97.12 19 ILE B CA 1
ATOM 1237 C C . ILE B 1 19 ? 9.148 -7.664 8.578 1 97.12 19 ILE B C 1
ATOM 1239 O O . ILE B 1 19 ? 9.148 -8.438 7.617 1 97.12 19 ILE B O 1
ATOM 1243 N N . GLY B 1 20 ? 10.164 -7.582 9.445 1 96.12 20 GLY B N 1
ATOM 1244 C CA . GLY B 1 20 ? 11.297 -8.5 9.375 1 96.12 20 GLY B CA 1
ATOM 1245 C C . GLY B 1 20 ? 12.25 -8.172 8.242 1 96.12 20 GLY B C 1
ATOM 1246 O O . GLY B 1 20 ? 12.75 -9.07 7.566 1 96.12 20 GLY B O 1
ATOM 1247 N N . ALA B 1 21 ? 12.453 -6.977 7.961 1 96.94 21 ALA B N 1
ATOM 1248 C CA . ALA B 1 21 ? 13.383 -6.512 6.934 1 96.94 21 ALA B CA 1
ATOM 1249 C C . ALA B 1 21 ? 14.234 -5.355 7.445 1 96.94 21 ALA B C 1
ATOM 1251 O O . ALA B 1 21 ? 13.734 -4.469 8.141 1 96.94 21 ALA B O 1
ATOM 1252 N N . ASP B 1 22 ? 15.477 -5.332 7.129 1 97.19 22 ASP B N 1
ATOM 1253 C CA . ASP B 1 22 ? 16.359 -4.262 7.574 1 97.19 22 ASP B CA 1
ATOM 1254 C C . ASP B 1 22 ? 16.219 -3.025 6.691 1 97.19 22 ASP B C 1
ATOM 1256 O O . ASP B 1 22 ? 17.156 -2.637 6 1 97.19 22 ASP B O 1
ATOM 1260 N N . LEU B 1 23 ? 15.164 -2.316 6.875 1 96.44 23 LEU B N 1
ATOM 1261 C CA . LEU B 1 23 ? 14.852 -1.188 6.008 1 96.44 23 LEU B CA 1
ATOM 1262 C C . LEU B 1 23 ? 15.727 0.017 6.344 1 96.44 23 LEU B C 1
ATOM 1264 O O . LEU B 1 23 ? 15.992 0.858 5.484 1 96.44 23 LEU B O 1
ATOM 1268 N N . LEU B 1 24 ? 16.078 0.143 7.637 1 94.62 24 LEU B N 1
ATOM 1269 C CA . LEU B 1 24 ? 16.906 1.283 8.039 1 94.62 24 LEU B CA 1
ATOM 1270 C C . LEU B 1 24 ? 18.203 1.332 7.238 1 94.62 24 LEU B C 1
ATOM 1272 O O . LEU B 1 24 ? 18.578 2.389 6.73 1 94.62 24 LEU B O 1
ATOM 1276 N N . ASN B 1 25 ? 18.781 0.17 7.008 1 95.88 25 ASN B N 1
ATOM 1277 C CA . ASN B 1 25 ? 20.062 0.122 6.32 1 95.88 25 ASN B CA 1
ATOM 1278 C C . ASN B 1 25 ? 19.906 -0.229 4.844 1 95.88 25 ASN B C 1
ATOM 1280 O O . ASN B 1 25 ? 20.844 -0.079 4.055 1 95.88 25 ASN B O 1
ATOM 1284 N N . ASN B 1 26 ? 18.75 -0.66 4.457 1 96.81 26 ASN B N 1
ATOM 1285 C CA . ASN B 1 26 ? 18.453 -1.055 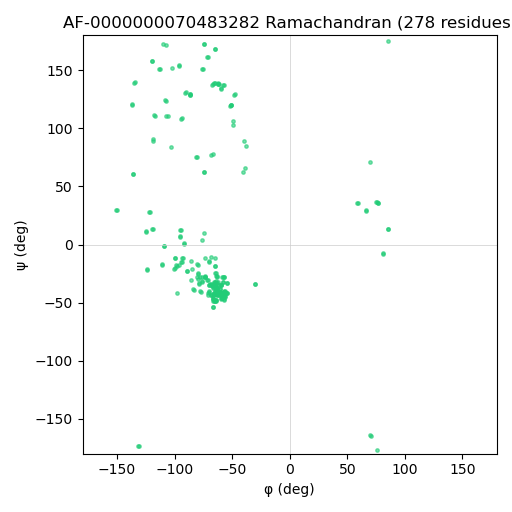3.08 1 96.81 26 ASN B CA 1
ATOM 1286 C C . ASN B 1 26 ? 17.109 -0.517 2.613 1 96.81 26 ASN B C 1
ATOM 1288 O O . ASN B 1 26 ? 16.219 -1.288 2.23 1 96.81 26 ASN B O 1
ATOM 1292 N N . PRO B 1 27 ? 16.969 0.803 2.604 1 94.69 27 PRO B N 1
ATOM 1293 C CA . PRO B 1 27 ? 15.656 1.365 2.277 1 94.69 27 PRO B CA 1
ATOM 1294 C C . PRO B 1 27 ? 15.219 1.061 0.845 1 94.69 2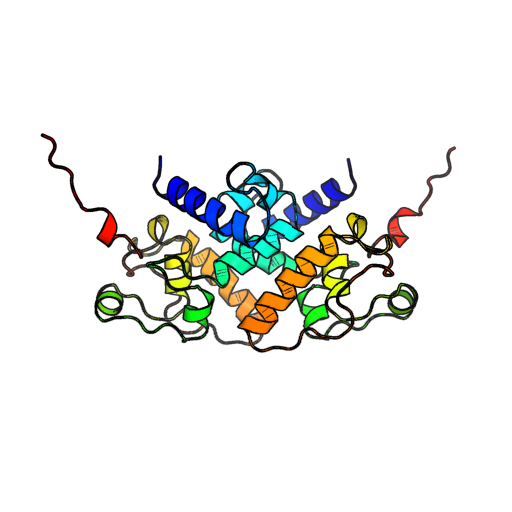7 PRO B C 1
ATOM 1296 O O . PRO B 1 27 ? 14.023 1.031 0.552 1 94.69 27 PRO B O 1
ATOM 1299 N N . ASP B 1 28 ? 16.188 0.68 -0.093 1 94.44 28 ASP B N 1
ATOM 1300 C CA . ASP B 1 28 ? 15.875 0.427 -1.495 1 94.44 28 ASP B CA 1
ATOM 1301 C C . ASP B 1 28 ? 15.055 -0.853 -1.649 1 94.44 28 ASP B C 1
ATOM 1303 O O . ASP B 1 28 ? 14.461 -1.094 -2.703 1 94.44 28 ASP B O 1
ATOM 1307 N N . LEU B 1 29 ? 15.016 -1.656 -0.609 1 95.25 29 LEU B N 1
ATOM 1308 C CA . LEU B 1 29 ? 14.219 -2.875 -0.652 1 95.25 29 LEU B CA 1
ATOM 1309 C C . LEU B 1 29 ? 12.75 -2.553 -0.928 1 95.25 29 LEU B C 1
ATOM 1311 O O . LEU B 1 29 ? 12.047 -3.338 -1.566 1 95.25 29 LEU B O 1
ATOM 1315 N N . VAL B 1 30 ? 12.328 -1.374 -0.521 1 95.31 30 VAL B N 1
ATOM 1316 C CA . VAL B 1 30 ? 10.945 -0.969 -0.726 1 95.31 30 VAL B CA 1
ATOM 1317 C C . VAL B 1 30 ? 10.664 -0.826 -2.219 1 95.31 30 VAL B C 1
ATOM 1319 O O . VAL B 1 30 ? 9.57 -1.157 -2.686 1 95.31 30 VAL B O 1
ATOM 1322 N N . ALA B 1 31 ? 11.695 -0.413 -2.947 1 94.12 31 ALA B N 1
ATOM 1323 C CA . ALA B 1 31 ? 11.523 -0.219 -4.383 1 94.12 31 ALA B CA 1
ATOM 1324 C C . ALA B 1 31 ? 11.82 -1.502 -5.152 1 94.12 31 ALA B C 1
ATOM 1326 O O . ALA B 1 31 ? 11.305 -1.71 -6.254 1 94.12 31 ALA B O 1
ATOM 1327 N N . THR B 1 32 ? 12.609 -2.434 -4.551 1 93.5 32 THR B N 1
ATOM 1328 C CA . THR B 1 32 ? 13.156 -3.506 -5.375 1 93.5 32 THR B CA 1
ATOM 1329 C C . THR B 1 32 ? 12.523 -4.844 -5.012 1 93.5 32 THR B C 1
ATOM 1331 O O . THR B 1 32 ? 12.617 -5.809 -5.777 1 93.5 32 THR B O 1
ATOM 1334 N N . GLU B 1 33 ? 11.898 -4.934 -3.863 1 94.31 33 GLU B N 1
ATOM 1335 C CA . GLU B 1 33 ? 11.242 -6.16 -3.426 1 94.31 33 GLU B CA 1
ATOM 1336 C C . GLU B 1 33 ? 9.742 -5.945 -3.252 1 94.31 33 GLU B C 1
ATOM 1338 O O . GLU B 1 33 ? 9.305 -5.344 -2.27 1 94.31 33 GLU B O 1
ATOM 1343 N N . PRO B 1 34 ? 8.961 -6.57 -4.137 1 93.69 34 PRO B N 1
ATOM 1344 C CA . PRO B 1 34 ? 7.535 -6.242 -4.16 1 93.69 34 PRO B CA 1
ATOM 1345 C C . PRO B 1 34 ? 6.812 -6.676 -2.887 1 93.69 34 PRO B C 1
ATOM 1347 O O . PRO B 1 34 ? 5.918 -5.969 -2.408 1 93.69 34 PRO B O 1
ATOM 1350 N N . VAL B 1 35 ? 7.184 -7.789 -2.357 1 95.56 35 VAL B N 1
ATOM 1351 C CA . VAL B 1 35 ? 6.531 -8.242 -1.13 1 95.56 35 VAL B CA 1
ATOM 1352 C C . VAL B 1 35 ? 6.844 -7.266 0.006 1 95.56 35 VAL B C 1
ATOM 1354 O O . VAL B 1 35 ? 5.953 -6.902 0.779 1 95.56 35 VAL B O 1
ATOM 1357 N N . ILE B 1 36 ? 8.086 -6.836 0.087 1 96 36 ILE B N 1
ATOM 1358 C CA . ILE B 1 36 ? 8.484 -5.871 1.104 1 96 36 ILE B CA 1
ATOM 1359 C C . ILE B 1 36 ? 7.762 -4.547 0.872 1 96 36 ILE B C 1
ATOM 1361 O O . ILE B 1 36 ? 7.324 -3.898 1.824 1 96 36 ILE B O 1
ATOM 1365 N N . SER B 1 37 ? 7.598 -4.152 -0.378 1 95.69 37 SER B N 1
ATOM 1366 C CA . SER B 1 37 ? 6.871 -2.934 -0.716 1 95.69 37 SER B CA 1
ATOM 1367 C C . SER B 1 37 ? 5.453 -2.965 -0.164 1 95.69 37 SER B C 1
ATOM 1369 O O . SER B 1 37 ? 5.023 -2.029 0.513 1 95.69 37 SER B O 1
ATOM 1371 N N . PHE B 1 38 ? 4.734 -4.055 -0.354 1 96.69 38 PHE B N 1
ATOM 1372 C CA . PHE B 1 38 ? 3.352 -4.172 0.092 1 96.69 38 PHE B CA 1
ATOM 1373 C C . PHE B 1 38 ? 3.277 -4.242 1.612 1 96.69 38 PHE B C 1
ATOM 1375 O O . PHE B 1 38 ? 2.42 -3.602 2.227 1 96.69 38 PHE B O 1
ATOM 1382 N N . LYS B 1 39 ? 4.207 -4.977 2.211 1 97.56 39 LYS B N 1
ATOM 1383 C CA . LYS B 1 39 ? 4.223 -5.039 3.67 1 97.56 39 LYS B CA 1
ATOM 1384 C C . LYS B 1 39 ? 4.441 -3.654 4.277 1 97.56 39 LYS B C 1
ATOM 1386 O O . LYS B 1 39 ? 3.803 -3.299 5.27 1 97.56 39 LYS B O 1
ATOM 1391 N N . THR B 1 40 ? 5.305 -2.936 3.658 1 97.25 40 THR B N 1
ATOM 1392 C CA . THR B 1 40 ? 5.617 -1.595 4.141 1 97.25 40 THR B CA 1
ATOM 1393 C C . THR B 1 40 ? 4.402 -0.681 4.027 1 97.25 40 THR B C 1
ATOM 1395 O O . THR B 1 40 ? 4.031 -0.011 4.992 1 97.25 40 THR B O 1
ATOM 1398 N N . ALA B 1 41 ? 3.771 -0.685 2.881 1 97.12 41 ALA B N 1
ATOM 1399 C CA . ALA B 1 41 ? 2.594 0.152 2.666 1 97.12 41 ALA B CA 1
ATOM 1400 C C . ALA B 1 41 ? 1.489 -0.19 3.662 1 97.12 41 ALA B C 1
ATOM 1402 O O . ALA B 1 41 ? 0.871 0.705 4.242 1 97.12 41 ALA B O 1
ATOM 1403 N N . LEU B 1 42 ? 1.288 -1.467 3.889 1 97.25 42 LEU B N 1
ATOM 1404 C CA . LEU B 1 42 ? 0.234 -1.903 4.797 1 97.25 42 LEU B CA 1
ATOM 1405 C C . LEU B 1 42 ? 0.56 -1.516 6.234 1 97.25 42 LEU B C 1
ATOM 1407 O O . LEU B 1 42 ? -0.317 -1.062 6.973 1 97.25 42 LEU B O 1
ATOM 1411 N N . TRP B 1 43 ? 1.785 -1.719 6.605 1 97.56 43 TRP B N 1
ATOM 1412 C CA . TRP B 1 43 ? 2.172 -1.345 7.961 1 97.56 43 TRP B CA 1
ATOM 1413 C C . TRP B 1 43 ? 1.939 0.143 8.203 1 97.56 43 TRP B C 1
ATOM 1415 O O . TRP B 1 43 ? 1.355 0.528 9.219 1 97.56 43 TRP B O 1
ATOM 1425 N N . PHE B 1 44 ? 2.328 1.016 7.266 1 96.5 44 PHE B N 1
ATOM 1426 C CA . PHE B 1 44 ? 2.17 2.455 7.434 1 96.5 44 PHE B CA 1
ATOM 1427 C C . PHE B 1 44 ? 0.695 2.842 7.441 1 96.5 44 PHE B C 1
ATOM 1429 O O . PHE B 1 44 ? 0.285 3.73 8.188 1 96.5 44 PHE B O 1
ATOM 1436 N N . TRP B 1 45 ? -0.089 2.191 6.707 1 97.19 45 TRP B N 1
ATOM 1437 C CA . TRP B 1 45 ? -1.516 2.492 6.637 1 97.19 45 TRP B CA 1
ATOM 1438 C C . TRP B 1 45 ? -2.211 2.137 7.945 1 97.19 45 TRP B C 1
ATOM 1440 O O . TRP B 1 45 ? -3.076 2.879 8.414 1 97.19 45 TRP B O 1
ATOM 1450 N N . MET B 1 46 ? -1.735 1.088 8.578 1 97.88 46 MET B N 1
ATOM 1451 C CA . MET B 1 46 ? -2.49 0.492 9.672 1 97.88 46 MET B CA 1
ATOM 1452 C C . MET B 1 46 ? -1.962 0.973 11.023 1 97.88 46 MET B C 1
ATOM 1454 O O . MET B 1 46 ? -2.641 0.846 12.039 1 97.88 46 MET B O 1
ATOM 1458 N N . THR B 1 47 ? -0.81 1.502 11.078 1 97.19 47 THR B N 1
ATOM 1459 C CA . THR B 1 47 ? -0.142 1.667 12.367 1 97.19 47 THR B CA 1
ATOM 1460 C C . THR B 1 47 ? -0.107 3.139 12.773 1 97.19 47 THR B C 1
ATOM 1462 O O . THR B 1 47 ? 0.445 3.973 12.055 1 97.19 47 THR B O 1
ATOM 1465 N N . PRO B 1 48 ? -0.622 3.477 13.938 1 96.56 48 PRO B N 1
ATOM 1466 C CA . PRO B 1 48 ? -0.364 4.816 14.469 1 96.56 48 PRO B CA 1
ATOM 1467 C C . PRO B 1 48 ? 1.107 5.043 14.805 1 96.56 48 PRO B C 1
ATOM 1469 O O . PRO B 1 48 ? 1.786 4.129 15.273 1 96.56 48 PRO B O 1
ATOM 1472 N N . GLN B 1 49 ? 1.553 6.184 14.477 1 92.25 49 GLN B N 1
ATOM 1473 C CA . GLN B 1 49 ? 2.881 6.629 14.883 1 92.25 49 GLN B CA 1
ATOM 1474 C C . GLN B 1 49 ? 2.797 7.883 15.75 1 92.25 49 GLN B C 1
ATOM 1476 O O . GLN B 1 49 ? 2.896 9 15.242 1 92.25 49 GLN B O 1
ATOM 1481 N N . SER B 1 50 ? 2.672 7.73 17.062 1 90.31 50 SER B N 1
ATOM 1482 C CA . SER B 1 50 ? 2.404 8.828 17.969 1 90.31 50 SER B CA 1
ATOM 1483 C C . SER B 1 50 ? 3.32 10.016 17.703 1 90.31 50 SER B C 1
ATOM 1485 O O . SER B 1 50 ? 4.527 9.852 17.516 1 90.31 50 SER B O 1
ATOM 1487 N N . PRO B 1 51 ? 2.629 11.18 17.578 1 91.25 51 PRO B N 1
ATOM 1488 C CA . PRO B 1 51 ? 1.248 11.516 17.938 1 91.25 51 PRO B CA 1
ATOM 1489 C C . PRO B 1 51 ? 0.279 11.352 16.766 1 91.25 51 PRO B C 1
ATOM 1491 O O . PRO B 1 51 ? -0.893 11.719 16.875 1 91.25 51 PRO B O 1
ATOM 1494 N N . LYS B 1 52 ? 0.658 10.75 15.727 1 94.25 52 LYS B N 1
ATOM 1495 C CA . LYS B 1 52 ? -0.198 10.609 14.555 1 94.25 52 LYS B CA 1
ATOM 1496 C C . LYS B 1 52 ? -1.084 9.375 14.672 1 94.25 52 LYS B C 1
ATOM 1498 O O . LYS B 1 52 ? -0.605 8.289 15.008 1 94.25 52 LYS B O 1
ATOM 1503 N N . PRO B 1 53 ? -2.475 9.594 14.438 1 97.25 53 PRO B N 1
ATOM 1504 C CA . PRO B 1 53 ? -3.293 8.391 14.25 1 97.25 53 PRO B CA 1
ATOM 1505 C C . PRO B 1 53 ? -2.922 7.617 12.984 1 97.25 53 PRO B C 1
ATOM 1507 O O . PRO B 1 53 ? -2.098 8.078 12.195 1 97.25 53 PRO B O 1
ATOM 1510 N N . SER B 1 54 ? -3.428 6.395 12.836 1 97.69 54 SER B N 1
ATOM 1511 C CA . SER B 1 54 ? -3.238 5.676 11.578 1 97.69 54 SER B CA 1
ATOM 1512 C C . SER B 1 54 ? -4.164 6.215 10.492 1 97.69 54 SER B C 1
ATOM 1514 O O . SER B 1 54 ? -5.262 6.695 10.781 1 97.69 54 SER B O 1
ATOM 1516 N N . CYS B 1 55 ? -3.682 6.09 9.289 1 97.94 55 CYS B N 1
ATOM 1517 C CA . CYS B 1 55 ? -4.547 6.414 8.156 1 97.94 55 CYS B CA 1
ATOM 1518 C C . CYS B 1 55 ? -5.824 5.586 8.195 1 97.94 55 CYS B C 1
ATOM 1520 O O . CYS B 1 55 ? -6.914 6.105 7.945 1 97.94 55 CYS B O 1
ATOM 1522 N N . HIS B 1 56 ? -5.711 4.352 8.531 1 98 56 HIS B N 1
ATOM 1523 C CA . HIS B 1 56 ? -6.848 3.441 8.586 1 98 56 HIS B CA 1
ATOM 1524 C C . HIS B 1 56 ? -7.906 3.945 9.562 1 98 56 HIS B C 1
ATOM 1526 O O . HIS B 1 56 ? -9.094 4 9.227 1 98 56 HIS B O 1
ATOM 1532 N N . ASP B 1 57 ? -7.461 4.359 10.742 1 98.06 57 ASP B N 1
ATOM 1533 C CA . ASP B 1 57 ? -8.414 4.812 11.75 1 98.06 57 ASP B CA 1
ATOM 1534 C C . ASP B 1 57 ? -9.102 6.105 11.32 1 98.06 57 ASP B C 1
ATOM 1536 O O . ASP B 1 57 ? -10.281 6.312 11.602 1 98.06 57 ASP B O 1
ATOM 1540 N N . VAL B 1 58 ? -8.352 6.91 10.664 1 97.88 58 VAL B N 1
ATOM 1541 C CA . VAL B 1 58 ? -8.914 8.172 10.195 1 97.88 58 VAL B CA 1
ATOM 1542 C C . VAL B 1 58 ? -9.992 7.902 9.148 1 97.88 58 VAL B C 1
ATOM 1544 O O . VAL B 1 58 ? -11.125 8.375 9.273 1 97.88 58 VAL B O 1
ATOM 1547 N N . ILE B 1 59 ? -9.703 7.074 8.18 1 96.5 59 ILE B N 1
ATOM 1548 C CA . ILE B 1 59 ? -10.57 6.875 7.023 1 96.5 59 ILE B CA 1
ATOM 1549 C C . ILE B 1 59 ? -11.797 6.066 7.426 1 96.5 59 ILE B C 1
ATOM 1551 O O . ILE B 1 59 ? -12.891 6.273 6.887 1 96.5 59 ILE B O 1
ATOM 1555 N N . THR B 1 60 ? -11.664 5.254 8.414 1 95.44 60 THR B N 1
ATOM 1556 C CA . THR B 1 60 ? -12.781 4.422 8.852 1 95.44 60 THR B CA 1
ATOM 1557 C C . THR B 1 60 ? -13.539 5.086 10 1 95.44 60 THR B C 1
ATOM 1559 O O . THR B 1 60 ? -14.406 4.469 10.617 1 95.44 60 THR B O 1
ATOM 1562 N N . ARG B 1 61 ? -13.18 6.32 10.336 1 95.31 61 ARG B N 1
ATOM 1563 C CA . ARG B 1 61 ? -13.852 7.152 11.328 1 95.31 61 ARG B CA 1
ATOM 1564 C C . ARG B 1 61 ? -13.703 6.562 12.727 1 95.31 61 ARG B C 1
ATOM 1566 O O . ARG B 1 61 ? -14.594 6.711 13.57 1 95.31 61 ARG B O 1
ATOM 1573 N N . ARG B 1 62 ? -12.68 5.914 12.914 1 97.06 62 ARG B N 1
ATOM 1574 C CA . ARG B 1 62 ? -12.383 5.367 14.234 1 97.06 62 ARG B CA 1
ATOM 1575 C C . ARG B 1 62 ? -11.484 6.312 15.023 1 97.06 62 ARG B C 1
ATOM 1577 O O . ARG B 1 62 ? -11.281 6.121 16.234 1 97.06 62 ARG B O 1
ATOM 1584 N N . TRP B 1 63 ? -10.883 7.242 14.391 1 97.88 63 TRP B N 1
ATOM 1585 C CA . TRP B 1 63 ? -10.125 8.297 15.055 1 97.88 63 TRP B CA 1
ATOM 1586 C C . TRP B 1 63 ? -11.031 9.453 15.445 1 97.88 63 TRP B C 1
ATOM 1588 O O . TRP B 1 63 ? -11.766 9.984 14.617 1 97.88 63 TRP B O 1
ATOM 1598 N N . ASN B 1 64 ? -10.961 9.883 16.703 1 97.44 64 ASN B N 1
ATOM 1599 C CA . ASN B 1 64 ? -11.695 11.031 17.219 1 97.44 64 ASN B CA 1
ATOM 1600 C C . ASN B 1 64 ? -10.766 12.227 17.469 1 97.44 64 ASN B C 1
ATOM 1602 O O . ASN B 1 64 ? -9.945 12.195 18.375 1 97.44 64 ASN B O 1
ATOM 1606 N N . PRO B 1 65 ? -10.922 13.258 16.641 1 96.69 65 PRO B N 1
ATOM 1607 C CA . PRO B 1 65 ? -10.047 14.422 16.828 1 96.69 65 PRO B CA 1
ATOM 1608 C C . PRO B 1 65 ? -10.25 15.086 18.203 1 96.69 65 PRO B C 1
ATOM 1610 O O . PRO B 1 65 ? -11.383 15.203 18.672 1 96.69 65 PRO B O 1
ATOM 1613 N N . SER B 1 66 ? -9.195 15.445 18.781 1 96.06 66 SER B N 1
ATOM 1614 C CA . SER B 1 66 ? -9.25 16.203 20.016 1 96.06 66 SER B CA 1
ATOM 1615 C C . SER B 1 66 ? -9.648 17.656 19.766 1 96.06 66 SER B C 1
ATOM 1617 O O . SER B 1 66 ? -9.773 18.078 18.609 1 96.06 66 SER B O 1
ATOM 1619 N N . GLY B 1 67 ? -9.875 18.422 20.891 1 95.69 67 GLY B N 1
ATOM 1620 C CA . GLY B 1 67 ? -10.102 19.844 20.734 1 95.69 67 GLY B CA 1
ATOM 1621 C C . GLY B 1 67 ? -8.969 20.547 20 1 95.69 67 GLY B C 1
ATOM 1622 O O . GLY B 1 67 ? -9.211 21.406 19.141 1 95.69 67 GLY B O 1
ATOM 1623 N N . ALA B 1 68 ? -7.754 20.188 20.297 1 94.94 68 ALA B N 1
ATOM 1624 C CA . ALA B 1 68 ? -6.578 20.75 19.641 1 94.94 68 ALA B CA 1
ATOM 1625 C C . ALA B 1 68 ? -6.566 20.406 18.156 1 94.94 68 ALA B C 1
ATOM 1627 O O . ALA B 1 68 ? -6.172 21.234 17.328 1 94.94 68 ALA B O 1
ATOM 1628 N N . ASP B 1 69 ? -7.02 19.188 17.844 1 96.62 69 ASP B N 1
ATOM 1629 C CA . ASP B 1 69 ? -7.105 18.797 16.438 1 96.62 69 ASP B CA 1
ATOM 1630 C C . ASP B 1 69 ? -8.109 19.656 15.68 1 96.62 69 ASP B C 1
ATOM 1632 O O . ASP B 1 69 ? -7.809 20.156 14.594 1 96.62 69 ASP B O 1
ATOM 1636 N N . LYS B 1 70 ? -9.234 19.797 16.266 1 96.38 70 LYS B N 1
ATOM 1637 C CA . LYS B 1 70 ? -10.273 20.594 15.633 1 96.38 70 LYS B CA 1
ATOM 1638 C C . LYS B 1 70 ? -9.82 22.031 15.438 1 96.38 70 LYS B C 1
ATOM 1640 O O . LYS B 1 70 ? -10.055 22.625 14.383 1 96.38 70 LYS B O 1
ATOM 1645 N N . SER B 1 71 ? -9.148 22.547 16.422 1 96.31 71 SER B N 1
ATOM 1646 C CA . SER B 1 71 ? -8.633 23.906 16.328 1 96.31 71 SER B CA 1
ATOM 1647 C C . SER B 1 71 ? -7.582 24.031 15.234 1 96.31 71 SER B C 1
ATOM 1649 O O . SER B 1 71 ? -7.414 25.094 14.641 1 96.31 71 SER B O 1
ATOM 1651 N N . ALA B 1 72 ? -6.941 22.906 14.914 1 97.19 72 ALA B N 1
ATOM 1652 C CA . ALA B 1 72 ? -5.895 22.875 13.898 1 97.19 72 ALA B CA 1
ATOM 1653 C C . ALA B 1 72 ? -6.477 22.547 12.523 1 97.19 72 ALA B C 1
ATOM 1655 O O . ALA B 1 72 ? -5.734 22.375 11.555 1 97.19 72 ALA B O 1
ATOM 1656 N N . GLY B 1 73 ? -7.82 22.359 12.438 1 96.81 73 GLY B N 1
ATOM 1657 C CA . GLY B 1 73 ? -8.477 22.109 11.164 1 96.81 73 GLY B CA 1
ATOM 1658 C C . GLY B 1 73 ? -8.469 20.656 10.766 1 96.81 73 GLY B C 1
ATOM 1659 O O . GLY B 1 73 ? -8.75 20.312 9.609 1 96.81 73 GLY B O 1
ATOM 1660 N N . ARG B 1 74 ? -8.141 19.766 11.68 1 97.5 74 ARG B N 1
ATOM 1661 C CA . ARG B 1 74 ? -8.031 18.344 11.375 1 97.5 74 ARG B CA 1
ATOM 1662 C C . ARG B 1 74 ? -9.336 17.609 11.68 1 97.5 74 ARG B C 1
ATOM 1664 O O . ARG B 1 74 ? -9.68 17.406 12.844 1 97.5 74 ARG B O 1
ATOM 1671 N N . VAL B 1 75 ? -10.031 17.219 10.648 1 94.81 75 VAL B N 1
ATOM 1672 C CA . VAL B 1 75 ? -11.258 16.453 10.758 1 94.81 75 VAL B CA 1
ATOM 1673 C C . VAL B 1 75 ? -11.047 15.047 10.195 1 94.81 75 VAL B C 1
ATOM 1675 O O . VAL B 1 75 ? -10.18 14.836 9.336 1 94.81 75 VAL B O 1
ATOM 1678 N N . PRO B 1 76 ? -11.734 14.047 10.664 1 94.94 76 PRO B N 1
ATOM 1679 C CA . PRO B 1 76 ? -11.43 12.648 10.328 1 94.94 76 PRO B CA 1
ATOM 1680 C C . PRO B 1 76 ? -11.852 12.281 8.906 1 94.94 76 PRO B C 1
ATOM 1682 O O . PRO B 1 76 ? -12.758 11.461 8.727 1 94.94 76 PRO B O 1
ATOM 1685 N N . HIS B 1 77 ? -11.312 12.891 7.902 1 96.12 77 HIS B N 1
ATOM 1686 C CA . HIS B 1 77 ? -11.508 12.625 6.484 1 96.12 77 HIS B CA 1
ATOM 1687 C C . HIS B 1 77 ? -10.172 12.523 5.75 1 96.12 77 HIS B C 1
ATOM 1689 O O . HIS B 1 77 ? -9.117 12.547 6.379 1 96.12 77 HIS B O 1
ATOM 1695 N N . TYR B 1 78 ? -10.172 12.422 4.477 1 98.06 78 TYR B N 1
ATOM 1696 C CA . TYR B 1 78 ? -9.008 12.086 3.658 1 98.06 78 TYR B CA 1
ATOM 1697 C C . TYR B 1 78 ? -7.895 13.109 3.85 1 98.06 78 TYR B C 1
ATOM 1699 O O . TYR B 1 78 ? -6.711 12.766 3.816 1 98.06 78 TYR B O 1
ATOM 1707 N N . GLY B 1 79 ? -8.195 14.375 4.047 1 98.12 79 GLY B N 1
ATOM 1708 C CA . GLY B 1 79 ? -7.172 15.398 4.215 1 98.12 79 GLY B CA 1
ATOM 1709 C C . GLY B 1 79 ? -6.191 15.078 5.328 1 98.12 79 GLY B C 1
ATOM 1710 O O . GLY B 1 79 ? -5.004 15.391 5.223 1 98.12 79 GLY B O 1
ATOM 1711 N N . VAL B 1 80 ? -6.648 14.422 6.375 1 98 80 VAL B N 1
ATOM 1712 C CA . VAL B 1 80 ? -5.789 14.086 7.508 1 98 80 VAL B CA 1
ATOM 1713 C C . VAL B 1 80 ? -4.848 12.945 7.117 1 98 80 VAL B C 1
ATOM 1715 O O . VAL B 1 80 ? -3.727 12.859 7.629 1 98 80 VAL B O 1
ATOM 1718 N N . THR B 1 81 ? -5.242 12.047 6.16 1 97.56 81 THR B N 1
ATOM 1719 C CA . THR B 1 81 ? -4.316 11.031 5.691 1 97.56 81 THR B CA 1
ATOM 1720 C C . THR B 1 81 ? -3.127 11.664 4.977 1 97.56 81 THR B C 1
ATOM 1722 O O . THR B 1 81 ? -1.986 11.227 5.148 1 97.56 81 THR B O 1
ATOM 1725 N N . THR B 1 82 ? -3.4 12.742 4.215 1 97.06 82 THR B N 1
ATOM 1726 C CA . THR B 1 82 ? -2.305 13.5 3.623 1 97.06 82 THR B CA 1
ATOM 1727 C C . THR B 1 82 ? -1.416 14.102 4.711 1 97.06 82 THR B C 1
ATOM 1729 O O . THR B 1 82 ? -0.188 14.07 4.602 1 97.06 82 THR B O 1
ATOM 1732 N N . ASN B 1 83 ? -2.057 14.602 5.766 1 96.81 83 ASN B N 1
ATOM 1733 C CA . ASN B 1 83 ? -1.314 15.188 6.875 1 96.81 83 ASN B CA 1
ATOM 1734 C C . ASN B 1 83 ? -0.435 14.156 7.574 1 96.81 83 ASN B C 1
ATOM 1736 O O . ASN B 1 83 ? 0.713 14.438 7.918 1 96.81 83 ASN B O 1
ATOM 1740 N N . ILE B 1 84 ? -0.89 12.953 7.715 1 96 84 ILE B N 1
ATOM 1741 C CA . ILE B 1 84 ? -0.12 11.867 8.32 1 96 84 ILE B CA 1
ATOM 1742 C C . ILE B 1 84 ? 1.072 11.523 7.434 1 96 84 ILE B C 1
ATOM 1744 O O . ILE B 1 84 ? 2.191 11.359 7.922 1 96 84 ILE B O 1
ATOM 1748 N N . ILE B 1 85 ? 0.812 11.484 6.168 1 94.5 85 ILE B N 1
ATOM 1749 C CA . ILE B 1 85 ? 1.775 10.938 5.219 1 94.5 85 ILE B CA 1
ATOM 1750 C C . ILE B 1 85 ? 2.805 12 4.848 1 94.5 85 ILE B C 1
ATOM 1752 O O . ILE B 1 85 ? 3.998 11.703 4.734 1 94.5 85 ILE B O 1
ATOM 1756 N N . ASN B 1 86 ? 2.318 13.242 4.691 1 93.44 86 ASN B N 1
ATOM 1757 C CA . ASN B 1 86 ? 3.189 14.266 4.117 1 93.44 86 ASN B CA 1
ATOM 1758 C C . ASN B 1 86 ? 2.844 15.656 4.645 1 93.44 86 ASN B C 1
ATOM 1760 O O . ASN B 1 86 ? 3.043 16.656 3.947 1 93.44 86 ASN B O 1
ATOM 1764 N N . GLY B 1 87 ? 2.367 15.734 5.789 1 94.56 87 GLY B N 1
ATOM 1765 C CA . GLY B 1 87 ? 1.828 16.969 6.344 1 94.56 87 GLY B CA 1
ATOM 1766 C C . GLY B 1 87 ? 2.834 18.109 6.367 1 94.56 87 GLY B C 1
ATOM 1767 O O . GLY B 1 87 ? 2.504 19.234 6.016 1 94.56 87 GLY B O 1
ATOM 1768 N N . GLY B 1 88 ? 4.09 17.797 6.805 1 90.81 88 GLY B N 1
ATOM 1769 C CA . GLY B 1 88 ? 5.105 18.844 6.883 1 90.81 88 GLY B CA 1
ATOM 1770 C C . GLY B 1 88 ? 5.344 19.547 5.562 1 90.81 88 GLY B C 1
ATOM 1771 O O . GLY B 1 88 ? 5.555 20.766 5.527 1 90.81 88 GLY B O 1
ATOM 1772 N N . LEU B 1 89 ? 5.133 18.922 4.508 1 92.25 89 LEU B N 1
ATOM 1773 C CA . LEU B 1 89 ? 5.438 19.438 3.182 1 92.25 89 LEU B CA 1
ATOM 1774 C C . LEU B 1 89 ? 4.18 19.969 2.502 1 92.25 89 LEU B C 1
ATOM 1776 O O . LEU B 1 89 ? 4.254 20.859 1.645 1 92.25 89 LEU B O 1
ATOM 1780 N N . GLU B 1 90 ? 2.992 19.484 2.99 1 95.12 90 GLU B N 1
ATOM 1781 C CA . GLU B 1 90 ? 1.836 19.734 2.133 1 95.12 90 GLU B CA 1
ATOM 1782 C C . GLU B 1 90 ? 0.744 20.484 2.885 1 95.12 90 GLU B C 1
ATOM 1784 O O . GLU B 1 90 ? -0.152 21.078 2.268 1 95.12 90 GLU B O 1
ATOM 1789 N N . CYS B 1 91 ? 0.779 20.422 4.117 1 96.5 91 CYS B N 1
ATOM 1790 C CA . CYS B 1 91 ? -0.347 20.953 4.871 1 96.5 91 CYS B CA 1
ATOM 1791 C C . CYS B 1 91 ? -0.065 22.391 5.332 1 96.5 91 CYS B C 1
ATOM 1793 O O . CYS B 1 91 ? 1.094 22.766 5.5 1 96.5 91 CYS B O 1
ATOM 1795 N N . ALA B 1 92 ? -1.155 23.156 5.527 1 96.75 92 ALA B N 1
ATOM 1796 C CA . ALA B 1 92 ? -1.12 24.547 5.977 1 96.75 92 ALA B CA 1
ATOM 1797 C C . ALA B 1 92 ? -0.332 25.422 5.004 1 96.75 92 ALA B C 1
ATOM 1799 O O . ALA B 1 92 ? 0.404 26.312 5.422 1 96.75 92 ALA B O 1
ATOM 1800 N N . LYS B 1 93 ? -0.461 25.094 3.686 1 95.69 93 LYS B N 1
ATOM 1801 C CA . LYS B 1 93 ? 0.254 25.844 2.656 1 95.69 93 LYS B CA 1
ATOM 1802 C C . LYS B 1 93 ? -0.707 26.375 1.602 1 95.69 93 LYS B C 1
ATOM 1804 O O . LYS B 1 93 ? -0.277 26.875 0.556 1 95.69 93 LYS B O 1
ATOM 1809 N N . GLY B 1 94 ? -1.949 26.312 1.872 1 96 94 GLY B N 1
ATOM 1810 C CA . GLY B 1 94 ? -2.928 26.656 0.852 1 96 94 GLY B CA 1
ATOM 1811 C C . GLY B 1 94 ? -2.984 25.641 -0.282 1 96 94 GLY B C 1
ATOM 1812 O O . GLY B 1 94 ? -2.57 24.5 -0.12 1 96 94 GLY B O 1
ATOM 1813 N N . TRP B 1 95 ? -3.604 26.094 -1.353 1 95.62 95 TRP B N 1
ATOM 1814 C CA . TRP B 1 95 ? -3.77 25.219 -2.506 1 95.62 95 TRP B CA 1
ATOM 1815 C C . TRP B 1 95 ? -2.416 24.766 -3.041 1 95.62 95 TRP B C 1
ATOM 1817 O O . TRP B 1 95 ? -1.47 25.547 -3.107 1 95.62 95 TRP B O 1
ATOM 1827 N N . ASN B 1 96 ? -2.262 23.578 -3.307 1 92.75 96 ASN B N 1
ATOM 1828 C CA . ASN B 1 96 ? -1.065 22.891 -3.77 1 92.75 96 ASN B CA 1
ATOM 1829 C C . ASN B 1 96 ? -1.388 21.906 -4.891 1 92.75 96 ASN B C 1
ATOM 1831 O O . ASN B 1 96 ? -2.215 21 -4.719 1 92.75 96 ASN B O 1
ATOM 1835 N N . ALA B 1 97 ? -0.788 22.109 -6.02 1 94.56 97 ALA B N 1
ATOM 1836 C CA . ALA B 1 97 ? -1.094 21.297 -7.191 1 94.56 97 ALA B CA 1
ATOM 1837 C C . ALA B 1 97 ? -0.787 19.828 -6.926 1 94.56 97 ALA B C 1
ATOM 1839 O O . ALA B 1 97 ? -1.503 18.938 -7.402 1 94.56 97 ALA B O 1
ATOM 1840 N N . LYS B 1 98 ? 0.238 19.562 -6.242 1 93.75 98 LYS B N 1
ATOM 1841 C CA . LYS B 1 98 ? 0.601 18.172 -5.934 1 93.75 98 LYS B CA 1
ATOM 1842 C C . LYS B 1 98 ? -0.468 17.5 -5.078 1 93.75 98 LYS B C 1
ATOM 1844 O O . LYS B 1 98 ? -0.806 16.344 -5.297 1 93.75 98 LYS B O 1
ATOM 1849 N N . VAL B 1 99 ? -0.966 18.188 -4.137 1 96.88 99 VAL B N 1
ATOM 1850 C CA . VAL B 1 99 ? -2.039 17.688 -3.291 1 96.88 99 VAL B CA 1
ATOM 1851 C C . VAL B 1 99 ? -3.273 17.391 -4.141 1 96.88 99 VAL B C 1
ATOM 1853 O O . VAL B 1 99 ? -3.893 16.328 -4 1 96.88 99 VAL B O 1
ATOM 1856 N N . GLU B 1 100 ? -3.609 18.297 -5.074 1 97.38 100 GLU B N 1
ATOM 1857 C CA . GLU B 1 100 ? -4.758 18.078 -5.949 1 97.38 100 GLU B CA 1
ATOM 1858 C C . GLU B 1 100 ? -4.566 16.844 -6.82 1 97.38 100 GLU B C 1
ATOM 1860 O O . GLU B 1 100 ? -5.527 16.125 -7.125 1 97.38 100 GLU B O 1
ATOM 1865 N N . GLU B 1 101 ? -3.379 16.594 -7.16 1 96.69 101 GLU B N 1
ATOM 1866 C CA . GLU B 1 101 ? -3.088 15.422 -7.992 1 96.69 101 GLU B CA 1
ATOM 1867 C C . GLU B 1 101 ? -3.367 14.125 -7.238 1 96.69 101 GLU B C 1
ATOM 1869 O O . GLU B 1 101 ? -3.98 13.211 -7.785 1 96.69 101 GLU B O 1
ATOM 1874 N N . HIS B 1 102 ? -2.898 14.07 -6.027 1 94.31 102 HIS B N 1
ATOM 1875 C CA . HIS B 1 102 ? -3.1 12.781 -5.379 1 94.31 102 HIS B CA 1
ATOM 1876 C C . HIS B 1 102 ? -4.52 12.656 -4.832 1 94.31 102 HIS B C 1
ATOM 1878 O O . HIS B 1 102 ? -5.027 11.547 -4.664 1 94.31 102 HIS B O 1
ATOM 1884 N N . ILE B 1 103 ? -5.273 13.828 -4.68 1 97.94 103 ILE B N 1
ATOM 1885 C CA . ILE B 1 103 ? -6.707 13.75 -4.441 1 97.94 103 ILE B CA 1
ATOM 1886 C C . ILE B 1 103 ? -7.406 13.172 -5.668 1 97.94 103 ILE B C 1
ATOM 1888 O O . ILE B 1 103 ? -8.32 12.352 -5.535 1 97.94 103 ILE B O 1
ATOM 1892 N N . GLY B 1 104 ? -7.02 13.586 -6.871 1 98 104 GLY B N 1
ATOM 1893 C CA . GLY B 1 104 ? -7.559 12.984 -8.086 1 98 104 GLY B CA 1
ATOM 1894 C C . GLY B 1 104 ? -7.359 11.484 -8.148 1 98 104 GLY B C 1
ATOM 1895 O O . GLY B 1 104 ? -8.266 10.75 -8.539 1 98 104 GLY B O 1
ATOM 1896 N N . PHE B 1 105 ? -6.203 11.102 -7.809 1 97.56 105 PHE B N 1
ATOM 1897 C CA . PHE B 1 105 ? -5.906 9.672 -7.762 1 97.56 105 PHE B 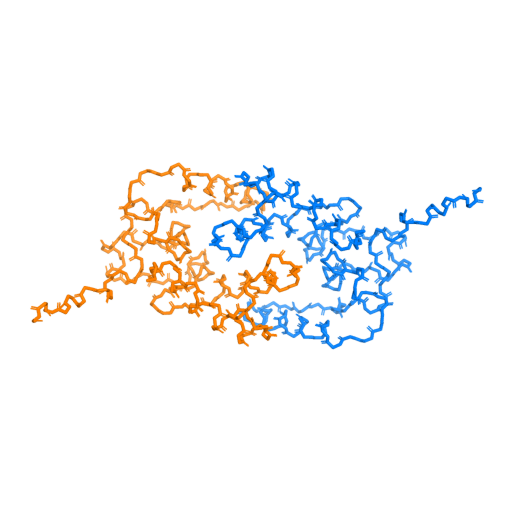CA 1
ATOM 1898 C C . PHE B 1 105 ? -6.82 8.961 -6.777 1 97.56 105 PHE B C 1
ATOM 1900 O O . PHE B 1 105 ? -7.387 7.91 -7.094 1 97.56 105 PHE B O 1
ATOM 1907 N N . TYR B 1 106 ? -6.977 9.523 -5.617 1 97.69 106 TYR B N 1
ATOM 1908 C CA . TYR B 1 106 ? -7.867 8.992 -4.59 1 97.69 106 TYR B CA 1
ATOM 1909 C C . TYR B 1 106 ? -9.289 8.867 -5.117 1 97.69 106 TYR B C 1
ATOM 1911 O O . TYR B 1 106 ? -9.922 7.816 -4.977 1 97.69 106 TYR B O 1
ATOM 1919 N N . LYS B 1 107 ? -9.773 9.844 -5.801 1 98.25 107 LYS B N 1
ATOM 1920 C CA . LYS B 1 107 ? -11.125 9.836 -6.348 1 98.25 107 LYS B CA 1
ATOM 1921 C C . LYS B 1 107 ? -11.297 8.75 -7.402 1 98.25 107 LYS B C 1
ATOM 1923 O O . LYS B 1 107 ? -12.336 8.086 -7.457 1 98.25 107 LYS B O 1
ATOM 1928 N N . ARG B 1 108 ? -10.367 8.586 -8.172 1 97.38 108 ARG B N 1
ATOM 1929 C CA . ARG B 1 108 ? -10.438 7.566 -9.211 1 97.38 108 ARG B CA 1
ATOM 1930 C C . ARG B 1 108 ? -10.648 6.184 -8.602 1 97.38 108 ARG B C 1
ATOM 1932 O O . ARG B 1 108 ? -11.5 5.422 -9.07 1 97.38 108 ARG B O 1
ATOM 1939 N N . TYR B 1 109 ? -9.961 5.91 -7.559 1 97 109 TYR B N 1
ATOM 1940 C CA . TYR B 1 109 ? -10.07 4.57 -6.988 1 97 109 TYR B CA 1
ATOM 1941 C C . TYR B 1 109 ? -11.352 4.438 -6.168 1 97 109 TYR B C 1
ATOM 1943 O O . TYR B 1 109 ? -11.945 3.359 -6.113 1 97 109 TYR B O 1
ATOM 1951 N N . CYS B 1 110 ? -11.773 5.531 -5.512 1 97.94 110 CYS B N 1
ATOM 1952 C CA . CYS B 1 110 ? -13.094 5.496 -4.898 1 97.94 110 CYS B CA 1
ATOM 1953 C C . CYS B 1 110 ? -14.164 5.148 -5.93 1 97.94 110 CYS B C 1
ATOM 1955 O O . CYS B 1 110 ? -15.031 4.309 -5.68 1 97.94 110 CYS B O 1
ATOM 1957 N N . ASP B 1 111 ? -14.039 5.734 -7.117 1 98.31 111 ASP B N 1
ATOM 1958 C CA . ASP B 1 111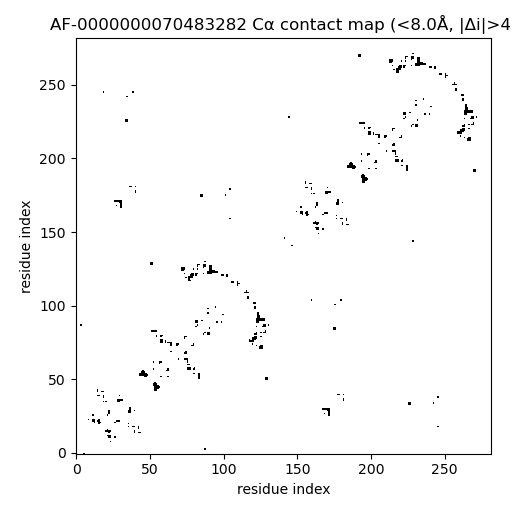 ? -14.992 5.469 -8.188 1 98.31 111 ASP B CA 1
ATOM 1959 C C . ASP B 1 111 ? -14.938 4.004 -8.625 1 98.31 111 ASP B C 1
ATOM 1961 O O . ASP B 1 111 ? -15.977 3.361 -8.797 1 98.31 111 ASP B O 1
ATOM 1965 N N . LEU B 1 112 ? -13.766 3.5 -8.742 1 96.69 112 LEU B N 1
ATOM 1966 C CA . LEU B 1 112 ? -13.594 2.115 -9.164 1 96.69 112 LEU B CA 1
ATOM 1967 C C . LEU B 1 112 ? -14.172 1.152 -8.133 1 96.69 112 LEU B C 1
ATOM 1969 O O . LEU B 1 112 ? -14.695 0.093 -8.492 1 96.69 112 LEU B O 1
ATOM 1973 N N . LEU B 1 113 ? -14.102 1.533 -6.879 1 96.62 113 LEU B N 1
ATOM 1974 C CA . LEU B 1 113 ? -14.547 0.662 -5.797 1 96.62 113 LEU B CA 1
ATOM 1975 C C . LEU B 1 113 ? -16 0.94 -5.434 1 96.62 113 LEU B C 1
ATOM 1977 O O . LEU B 1 113 ? -16.594 0.216 -4.629 1 96.62 113 LEU B O 1
ATOM 1981 N N . GLY B 1 114 ? -16.578 2.025 -5.934 1 96.88 114 GLY B N 1
ATOM 1982 C CA . GLY B 1 114 ? -17.984 2.369 -5.719 1 96.88 114 GLY B CA 1
ATOM 1983 C C . GLY B 1 114 ? -18.25 2.932 -4.332 1 96.88 114 GLY B C 1
ATOM 1984 O O . GLY B 1 114 ? -19.281 2.633 -3.723 1 96.88 114 GLY B O 1
ATOM 1985 N N . VAL B 1 115 ? -17.281 3.688 -3.826 1 96.25 115 VAL B N 1
ATOM 1986 C CA . VAL B 1 115 ? -17.453 4.289 -2.508 1 96.25 115 VAL B CA 1
ATOM 1987 C C . VAL B 1 115 ? -17.391 5.809 -2.621 1 96.25 115 VAL B C 1
ATOM 1989 O O . VAL B 1 115 ? -16.891 6.344 -3.615 1 96.25 115 VAL B O 1
ATOM 1992 N N . GLY B 1 116 ? -17.922 6.535 -1.712 1 96.94 116 GLY B N 1
ATOM 1993 C CA . GLY B 1 116 ? -17.875 7.988 -1.684 1 96.94 116 GLY B CA 1
ATOM 1994 C C . GLY B 1 116 ? -16.5 8.539 -1.358 1 96.94 116 GLY B C 1
ATOM 1995 O O . GLY B 1 116 ? -15.68 7.852 -0.759 1 96.94 116 GLY B O 1
ATOM 1996 N N . TYR B 1 117 ? -16.297 9.75 -1.678 1 96.12 117 TYR B N 1
ATOM 1997 C CA . TYR B 1 117 ? -15.008 10.391 -1.444 1 96.12 117 TYR B CA 1
ATOM 1998 C C . TYR B 1 117 ? -14.914 10.93 -0.021 1 96.12 117 TYR B C 1
ATOM 2000 O O . TYR B 1 117 ? -13.82 11.125 0.507 1 96.12 117 TYR B O 1
ATOM 2008 N N . GLY B 1 118 ? -16.062 11.141 0.592 1 94.38 118 GLY B N 1
ATOM 2009 C CA . GLY B 1 118 ? -16.094 11.922 1.817 1 94.38 118 GLY B CA 1
ATOM 2010 C C . GLY B 1 118 ? -15.938 13.414 1.58 1 94.38 118 GLY B C 1
ATOM 2011 O O . GLY B 1 118 ? -15.859 13.859 0.434 1 94.38 118 GLY B O 1
ATOM 2012 N N . ASN B 1 119 ? -15.914 14.086 2.842 1 90.38 119 ASN B N 1
ATOM 2013 C CA . ASN B 1 119 ? -15.742 15.531 2.857 1 90.38 119 ASN B CA 1
ATOM 2014 C C . ASN B 1 119 ? -14.32 15.93 3.232 1 90.38 119 ASN B C 1
ATOM 2016 O O . ASN B 1 119 ? -13.531 15.086 3.668 1 90.38 119 ASN B O 1
ATOM 2020 N N . ASP B 1 120 ? -13.766 17.109 2.787 1 95.25 120 ASP B N 1
ATOM 2021 C CA . ASP B 1 120 ? -12.492 17.688 3.186 1 95.25 120 ASP B CA 1
ATOM 2022 C C . ASP B 1 120 ? -11.32 16.859 2.66 1 95.25 120 ASP B C 1
ATOM 2024 O O . ASP B 1 120 ? -10.633 16.203 3.43 1 95.25 120 ASP B O 1
ATOM 2028 N N . LEU B 1 121 ? -11.109 16.891 1.518 1 98.06 121 LEU B N 1
ATOM 2029 C CA . LEU B 1 121 ? -10.164 16.016 0.827 1 98.06 121 LEU B CA 1
ATOM 2030 C C . LEU B 1 121 ? -8.758 16.594 0.871 1 98.06 121 LEU B C 1
ATOM 2032 O O . LEU B 1 121 ? -7.781 15.891 0.604 1 98.06 121 LEU B O 1
ATOM 2036 N N . ASP B 1 122 ? -8.617 17.922 1.247 1 98 122 ASP B N 1
ATOM 2037 C CA . ASP B 1 122 ? -7.289 18.531 1.271 1 98 122 ASP B CA 1
ATOM 2038 C C . ASP B 1 122 ? -6.832 18.797 2.705 1 98 122 ASP B C 1
ATOM 2040 O O . ASP B 1 122 ? -7.574 18.547 3.654 1 98 122 ASP B O 1
ATOM 2044 N N . CYS B 1 123 ? -5.582 19.203 2.836 1 97.88 123 CYS B N 1
ATOM 2045 C CA . CYS B 1 123 ? -5.055 19.594 4.141 1 97.88 123 CYS B CA 1
ATOM 2046 C C . CYS B 1 123 ? -4.543 21.031 4.109 1 97.88 123 CYS B C 1
ATOM 2048 O O . CYS B 1 123 ? -3.633 21.391 4.863 1 97.88 123 CYS B O 1
ATOM 2050 N N . ASN B 1 124 ? -5.129 21.844 3.236 1 97.19 124 ASN B N 1
ATOM 2051 C CA . ASN B 1 124 ? -4.66 23.203 2.945 1 97.19 124 ASN B CA 1
ATOM 2052 C C . ASN B 1 124 ? -4.633 24.062 4.199 1 97.19 124 ASN B C 1
ATOM 2054 O O . ASN B 1 124 ? -3.793 24.953 4.324 1 97.19 124 ASN B O 1
ATOM 2058 N N . ASN B 1 125 ? -5.531 23.812 5.105 1 96.31 125 ASN B N 1
ATOM 2059 C CA . ASN B 1 125 ? -5.684 24.641 6.293 1 96.31 125 ASN B CA 1
ATOM 2060 C C . ASN B 1 125 ? -5.469 23.844 7.574 1 96.31 125 ASN B C 1
ATOM 2062 O O . ASN B 1 125 ? -5.867 24.281 8.656 1 96.31 125 ASN B O 1
ATOM 2066 N N . GLN B 1 126 ? -4.918 22.656 7.414 1 97.62 126 GLN B N 1
ATOM 2067 C CA . GLN B 1 126 ? -4.602 21.828 8.57 1 97.62 126 GLN B CA 1
ATOM 2068 C C . GLN B 1 126 ? -3.18 22.094 9.062 1 97.62 126 GLN B C 1
ATOM 2070 O O . GLN B 1 126 ? -2.229 22.047 8.281 1 97.62 126 GLN B O 1
ATOM 2075 N N . LYS B 1 127 ? -3.068 22.328 10.352 1 97 127 LYS B N 1
ATOM 2076 C CA . LYS B 1 127 ? -1.712 22.344 10.891 1 97 127 LYS B CA 1
ATOM 2077 C C . LYS B 1 127 ? -1.076 20.953 10.828 1 97 127 LYS B C 1
ATOM 2079 O O . LYS B 1 127 ? -1.73 19.953 11.117 1 97 127 LYS B O 1
ATOM 2084 N N . PRO B 1 128 ? 0.183 20.906 10.445 1 95.44 128 PRO B N 1
ATOM 2085 C CA . PRO B 1 128 ? 0.833 19.594 10.383 1 95.44 128 PRO B CA 1
ATOM 2086 C C . PRO B 1 128 ? 0.804 18.859 11.719 1 95.44 128 PRO B C 1
ATOM 2088 O O . PRO B 1 128 ? 0.979 19.484 12.773 1 95.44 128 PRO B O 1
ATOM 2091 N N . LEU B 1 129 ? 0.519 17.625 11.633 1 94.06 129 LEU B N 1
ATOM 2092 C CA . LEU B 1 129 ? 0.596 16.766 12.812 1 94.06 129 LEU B CA 1
ATOM 2093 C C . LEU B 1 129 ? 2.018 16.719 13.367 1 94.06 129 LEU B C 1
ATOM 2095 O O . LEU B 1 129 ? 2.982 16.656 12.602 1 94.06 129 LEU B O 1
ATOM 2099 N N . GLY B 1 130 ? 2.219 16.766 14.672 1 83.31 130 GLY B N 1
ATOM 2100 C CA . GLY B 1 130 ? 3.516 16.719 15.328 1 83.31 130 GLY B CA 1
ATOM 2101 C C . GLY B 1 130 ? 4.23 18.062 15.336 1 83.31 130 GLY B C 1
ATOM 2102 O O . GLY B 1 130 ? 5.359 18.156 15.82 1 83.31 130 GLY B O 1
ATOM 2103 N N . SER B 1 131 ? 3.793 19.031 14.703 1 73.88 131 SER B N 1
ATOM 2104 C CA . SER B 1 131 ? 4.453 20.328 14.617 1 73.88 131 SER B CA 1
ATOM 2105 C C . SER B 1 131 ? 4.551 20.984 15.984 1 73.88 131 SER B C 1
ATOM 2107 O O . SER B 1 131 ? 5.418 21.828 16.203 1 73.88 131 SER B O 1
ATOM 2109 N N . ASP B 1 132 ? 3.713 20.766 16.922 1 58.56 132 ASP B N 1
ATOM 2110 C CA . ASP B 1 132 ? 3.838 21.391 18.234 1 58.56 132 ASP B CA 1
ATOM 2111 C C . ASP B 1 132 ? 5.055 20.859 18.984 1 58.56 132 ASP B C 1
ATOM 2113 O O . ASP B 1 132 ? 5.492 21.453 19.969 1 58.56 132 ASP B O 1
ATOM 2117 N N . LEU B 1 133 ? 5.711 19.797 18.516 1 50.06 133 LEU B N 1
ATOM 2118 C CA . LEU B 1 133 ? 6.852 19.234 19.219 1 50.06 133 LEU B CA 1
ATOM 2119 C C . LEU B 1 133 ? 8.125 20.016 18.938 1 50.06 133 LEU B C 1
ATOM 2121 O O . LEU B 1 133 ? 9.141 19.844 19.609 1 50.06 133 LEU B O 1
ATOM 2125 N N . ASN B 1 134 ? 8.289 20.656 17.844 1 43.53 134 ASN B N 1
ATOM 2126 C CA . ASN B 1 134 ? 9.578 21.281 17.547 1 43.53 134 ASN B CA 1
ATOM 2127 C C . ASN B 1 134 ? 9.852 22.469 18.469 1 43.53 134 ASN B C 1
ATOM 2129 O O . ASN B 1 134 ? 10.93 23.062 18.422 1 43.53 134 ASN B O 1
ATOM 2133 N N . VAL B 1 135 ? 9.016 23.297 18.953 1 39.47 135 VAL B N 1
ATOM 2134 C CA . VAL B 1 135 ? 9.422 24.656 19.281 1 39.47 135 VAL B CA 1
ATOM 2135 C C . VAL B 1 135 ? 10.266 24.656 20.562 1 39.47 135 VAL B C 1
ATOM 2137 O O . VAL B 1 135 ? 10.008 25.438 21.469 1 39.47 135 VAL B O 1
ATOM 2140 N N . ILE B 1 136 ? 10.727 23.578 21.141 1 40.25 136 ILE B N 1
ATOM 2141 C CA . ILE B 1 136 ? 11.633 24.031 22.188 1 40.25 136 ILE B CA 1
ATOM 2142 C C . ILE B 1 136 ? 12.859 24.703 21.578 1 40.25 136 ILE B C 1
ATOM 2144 O O . ILE B 1 136 ? 13.641 24.047 20.875 1 40.25 136 ILE B O 1
ATOM 2148 N N . GLN B 1 137 ? 12.844 25.891 21.125 1 38.06 137 GLN B N 1
ATOM 2149 C CA . GLN B 1 137 ? 13.93 26.828 20.844 1 38.06 137 GLN B CA 1
ATOM 2150 C C . GLN B 1 137 ? 15.039 26.734 21.891 1 38.06 137 GLN B C 1
ATOM 2152 O O . GLN B 1 137 ? 14.797 26.938 23.078 1 38.06 137 GLN B O 1
ATOM 2157 N N . LEU B 1 138 ? 15.992 25.844 21.781 1 37.91 138 LEU B N 1
ATOM 2158 C CA . LEU B 1 138 ? 17.125 25.984 22.688 1 37.91 138 LEU B CA 1
ATOM 2159 C C . LEU B 1 138 ? 17.703 27.391 22.641 1 37.91 138 LEU B C 1
ATOM 2161 O O . LEU B 1 138 ? 17.844 27.984 21.578 1 37.91 138 LEU B O 1
ATOM 2165 N N . PRO B 1 139 ? 17.672 28.047 23.734 1 37.06 139 PRO B N 1
ATOM 2166 C CA . PRO B 1 139 ? 18.312 29.375 23.844 1 37.06 139 PRO B CA 1
ATOM 2167 C C . PRO B 1 139 ? 19.734 29.391 23.328 1 37.06 139 PRO B C 1
ATOM 2169 O O . PRO B 1 139 ? 20.453 28.391 23.422 1 37.06 139 PRO B O 1
ATOM 2172 N N . GLU B 1 140 ? 20.016 29.969 22.172 1 33.34 140 GLU B N 1
ATOM 2173 C CA . GLU B 1 140 ? 21.375 30.312 21.781 1 33.34 140 GLU B CA 1
ATOM 2174 C C . GLU B 1 140 ? 22.156 30.875 22.969 1 33.34 140 GLU B C 1
ATOM 2176 O O . GLU B 1 140 ? 21.875 31.953 23.469 1 33.34 140 GLU B O 1
ATOM 2181 N N . ASN B 1 141 ? 22.328 30 24.016 1 28.09 141 ASN B N 1
ATOM 2182 C CA . ASN B 1 141 ? 23.375 30.531 24.875 1 28.09 141 ASN B CA 1
ATOM 2183 C C . ASN B 1 141 ? 24.75 30.469 24.219 1 28.09 141 ASN B C 1
ATOM 2185 O O . ASN B 1 141 ? 25.047 29.516 23.5 1 28.09 141 ASN B O 1
#

Foldseek 3Di:
DPPVVVVVLVLQVVLCVVVVHNCNVPVCCLVVPVVSVVSSVVCQQCDADPPGDHVVCLPVVVDDDDPVQVVQVHHSAQQSVCLSVPVVPFACQADDPVLVVVLVVQVVVCVVVVHDRDDDNHRNRGHRPPVVVPPPPDPPD/DPPVVVVVLVLQVVLCVVVVHNCNVPVCCLVVPVVSVVSSVVCQQCDADPPRDHVVCLPVVVDDDDPVQVVQVHHSAQQSVCLSVPVVPFACQADDPVLVVVLVVQVVVCVVVVHDRDPDNHRNRGHRPPVVVPPPPDPPD

pLDDT: mean 88.85, std 17.63, range [27.91, 98.31]

Sequence (282 aa):
MCPSIQNRNYNYGQCGKAIGADLLNNPDLVATEPVISFKTALWFWMTPQSPKPSCHDVITRRWNPSGADKSAGRVPHYGVTTNIINGGLECAKGWNAKVEEHIGFYKRYCDLLGVGYGNDLDCNNQKPLGSDLNVIQLPENMCPSIQNRNYNYGQCGKAIGADLLNNPDLVATEPVISFKTALWFWMTPQSPKPSCHDVITRRWNPSGADKSAGRVPHYGVTTNIINGGLECAKGWNAKVEEHIGFYKRYCDLLGVGYGNDLDCNNQKPLGSDLNVIQLPEN

InterPro domains:
  IPR000726 Glycoside hydrolase, family 19, catalytic [PF00182] (7-123)
  IPR000726 Glycoside hydrolase, family 19, catalytic [PS00774] (36-46)
  IPR023346 Lysozyme-like domain superfamily [SSF53955] (9-129)

Solvent-accessible surface area (backbone atoms only — not comparable to full-atom values): 15749 Å² total; per-residue (Å²): 125,57,66,69,55,48,54,46,47,56,48,25,44,57,48,16,64,74,71,73,43,68,27,63,85,39,47,61,44,42,53,73,32,62,68,53,29,49,52,50,51,51,49,57,35,63,43,58,55,88,88,37,71,18,40,48,35,23,70,69,58,69,44,77,68,48,74,69,33,49,75,31,54,42,56,62,31,53,8,42,41,48,28,68,68,42,7,86,83,51,24,53,62,43,88,46,71,68,60,52,50,53,44,50,52,50,45,52,50,27,58,76,70,72,49,80,80,76,90,49,64,62,27,34,67,14,59,36,71,68,54,82,67,66,66,72,70,72,74,86,120,126,57,65,68,56,48,53,45,46,56,48,26,44,59,48,16,65,74,72,73,42,68,28,64,86,39,48,60,43,42,52,73,31,62,68,54,27,50,52,50,50,49,49,57,36,63,42,59,55,85,88,38,72,18,42,48,35,24,70,69,59,68,43,77,69,49,74,69,34,49,74,31,54,41,55,64,26,52,10,43,42,48,28,67,66,43,6,86,83,51,24,54,62,42,89,46,71,68,58,54,49,55,44,51,53,52,47,53,51,26,59,75,71,71,48,78,79,77,61,62,66,60,29,34,69,15,60,36,71,70,57,84,68,64,72,72,72,73,73,87,120